Protein AF-A0A1Q6QWM8-F1 (afdb_monomer)

Secondary structure (DSSP, 8-state):
-HHHHHHHHHHHHHHHHT--S--TTSTTT-HHHHHHHHHHHHHHHHHHHHHHHTT---TT-EEES--TTT----TT-EEE-TTGGGGTS---EEEE-SS-EEEE-SS-EEE---SEEEEES-SSGGGTTTHHHHHHTSS-EEEEEEEEETT-TTHHHHHHHHHHHHTTS-S-EEEEEEEETTEEEEEEEE-----------

Sequence (201 aa):
MLEEYLKALFCQYCNAREIKNINFAEMKDNEDFINWIVQNRQTSKMYKDYLSYLNVSLYDGTEAGKGKYDSISSKDMKIVSSYGITLGVLPSKLIITDRNVLIATPRTISLVETNLFITHNPYSYQDVSAWHKIHNSGMYDISIGMYGNIYDRDKKSKIELLSKLADKMDTDTELTQDTLGDKYFCSLNSRRYIKRKILTR

Structure (mmCIF, N/CA/C/O backbone):
data_AF-A0A1Q6QWM8-F1
#
_entry.id   AF-A0A1Q6QWM8-F1
#
loop_
_atom_site.group_PDB
_atom_site.id
_atom_site.type_symbol
_atom_site.label_atom_id
_atom_site.label_alt_id
_atom_site.label_comp_id
_atom_site.label_asym_id
_atom_site.label_entity_id
_atom_site.label_seq_id
_atom_site.pdbx_PDB_ins_code
_atom_site.Cartn_x
_atom_site.Cartn_y
_atom_site.Cartn_z
_atom_site.occupancy
_atom_site.B_iso_or_equiv
_atom_site.auth_seq_id
_atom_site.auth_comp_id
_atom_site.auth_asym_id
_atom_site.auth_atom_id
_atom_site.pdbx_PDB_model_num
ATOM 1 N N . MET A 1 1 ? 8.527 13.697 9.022 1.00 76.06 1 MET A N 1
ATOM 2 C CA . MET A 1 1 ? 8.693 12.262 8.688 1.00 76.06 1 MET A CA 1
ATOM 3 C C . MET A 1 1 ? 7.948 11.309 9.621 1.00 76.06 1 MET A C 1
ATOM 5 O O . MET A 1 1 ? 7.010 10.698 9.135 1.00 76.06 1 MET A O 1
ATOM 9 N N . LEU A 1 2 ? 8.278 11.158 10.920 1.00 88.38 2 LEU A N 1
ATOM 10 C CA . LEU A 1 2 ? 7.481 10.268 11.799 1.00 88.38 2 LEU A CA 1
ATOM 11 C C . LEU A 1 2 ? 6.063 10.810 12.040 1.00 88.38 2 LEU A C 1
ATOM 13 O O . LEU A 1 2 ? 5.103 10.055 11.987 1.00 88.38 2 LEU A O 1
ATOM 17 N N . GLU A 1 3 ? 5.919 12.115 12.268 1.00 92.38 3 GLU A N 1
ATOM 18 C CA . GLU A 1 3 ? 4.596 12.722 12.446 1.00 92.38 3 GLU A CA 1
ATOM 19 C C . GLU A 1 3 ? 3.742 12.618 11.173 1.00 92.38 3 GLU A C 1
ATOM 21 O O . GLU A 1 3 ? 2.597 12.202 11.243 1.00 92.38 3 GLU A O 1
ATOM 26 N N . GLU A 1 4 ? 4.309 12.916 10.001 1.00 93.50 4 GLU A N 1
ATOM 27 C CA . GLU A 1 4 ? 3.626 12.756 8.705 1.00 93.50 4 GLU A CA 1
ATOM 28 C C . GLU A 1 4 ? 3.228 11.303 8.430 1.00 93.50 4 GLU A C 1
ATOM 30 O O . GLU A 1 4 ? 2.158 11.053 7.884 1.00 93.50 4 GLU A O 1
ATOM 35 N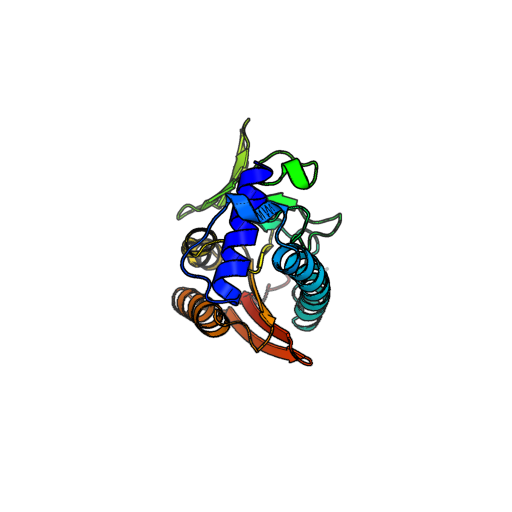 N . TYR A 1 5 ? 4.068 10.345 8.832 1.00 95.75 5 TYR A N 1
ATOM 36 C CA . TYR A 1 5 ? 3.748 8.922 8.762 1.00 95.75 5 TYR A CA 1
ATOM 37 C C . TYR A 1 5 ? 2.531 8.576 9.626 1.00 95.75 5 TYR A C 1
ATOM 39 O O . TYR A 1 5 ? 1.594 7.936 9.156 1.00 95.75 5 TYR A O 1
ATOM 47 N N . LEU A 1 6 ? 2.518 9.039 10.879 1.00 95.88 6 LEU A N 1
ATOM 48 C CA . LEU A 1 6 ? 1.383 8.832 11.775 1.00 95.88 6 LEU A CA 1
ATOM 49 C C . LEU A 1 6 ? 0.117 9.515 11.249 1.00 95.88 6 LEU A C 1
ATOM 51 O O . LEU A 1 6 ? -0.942 8.902 11.292 1.00 95.88 6 LEU A O 1
ATOM 55 N N . LYS A 1 7 ? 0.224 10.724 10.681 1.00 96.38 7 LYS A N 1
ATOM 56 C CA . LYS A 1 7 ? -0.904 11.412 10.033 1.00 96.38 7 LYS A CA 1
ATOM 57 C C . LYS A 1 7 ? -1.464 10.598 8.867 1.00 96.38 7 LYS A C 1
ATOM 59 O O . LYS A 1 7 ? -2.678 10.493 8.743 1.00 96.38 7 LYS A O 1
ATOM 64 N N . ALA A 1 8 ? -0.607 9.983 8.051 1.00 96.25 8 ALA A N 1
ATOM 65 C CA . ALA A 1 8 ? -1.039 9.123 6.949 1.00 96.25 8 ALA A CA 1
ATOM 66 C C . ALA A 1 8 ? -1.812 7.886 7.447 1.00 96.25 8 ALA A C 1
ATOM 68 O O . ALA A 1 8 ? -2.886 7.579 6.926 1.00 96.25 8 ALA A O 1
ATOM 69 N N . LEU A 1 9 ? -1.319 7.226 8.501 1.00 97.00 9 LEU A N 1
ATOM 70 C CA . LEU A 1 9 ? -2.033 6.126 9.161 1.00 97.00 9 LEU A CA 1
ATOM 71 C C . LEU A 1 9 ? -3.352 6.590 9.791 1.00 97.00 9 LEU A C 1
ATOM 73 O O . LEU A 1 9 ? -4.361 5.897 9.684 1.00 97.00 9 LEU A O 1
ATOM 77 N N . PHE A 1 10 ? -3.364 7.766 10.419 1.00 97.44 10 PHE A N 1
ATOM 78 C CA . PHE A 1 10 ? -4.558 8.325 11.046 1.00 97.44 10 PHE A CA 1
ATOM 79 C C . PHE A 1 10 ? -5.638 8.652 10.016 1.00 97.44 10 PHE A C 1
ATOM 81 O O . PHE A 1 10 ? -6.798 8.321 10.228 1.00 97.44 10 PHE A O 1
ATOM 88 N N . CYS A 1 11 ? -5.266 9.190 8.851 1.00 96.44 11 CYS A N 1
ATOM 89 C CA . CYS A 1 11 ? -6.200 9.374 7.742 1.00 96.44 11 CYS A CA 1
ATOM 90 C C . CYS A 1 11 ? -6.832 8.048 7.296 1.00 96.44 11 CYS A C 1
ATOM 92 O O . CYS A 1 11 ? -8.040 7.992 7.082 1.00 96.44 11 CYS A O 1
ATOM 94 N N . GLN A 1 12 ? -6.050 6.969 7.182 1.00 96.38 12 GLN A N 1
ATOM 95 C CA . GLN A 1 12 ? -6.603 5.651 6.846 1.00 96.38 12 GLN A CA 1
ATOM 96 C C . GLN A 1 12 ? -7.568 5.134 7.913 1.00 96.38 12 GLN A C 1
ATOM 98 O O . GLN A 1 12 ? -8.625 4.608 7.568 1.00 96.38 12 GLN A O 1
ATOM 103 N N . TYR A 1 13 ? -7.230 5.308 9.190 1.00 97.38 13 TYR A N 1
ATOM 104 C CA . TYR A 1 13 ? -8.121 4.984 10.300 1.00 97.38 13 TYR A CA 1
ATOM 105 C C . TYR A 1 13 ? -9.434 5.773 10.218 1.00 97.38 13 TYR A C 1
ATOM 107 O O . TYR A 1 13 ? -10.513 5.181 10.234 1.00 97.38 13 TYR A O 1
ATOM 115 N N . CYS A 1 14 ? -9.356 7.096 10.054 1.00 96.94 14 CYS A N 1
ATOM 116 C CA . CYS A 1 14 ? -10.527 7.953 9.913 1.00 96.94 14 CYS A CA 1
ATOM 117 C C . CYS A 1 14 ? -11.397 7.534 8.724 1.00 96.94 14 CYS A C 1
ATOM 119 O O . CYS A 1 14 ? -12.613 7.449 8.873 1.00 96.94 14 CYS A O 1
ATOM 121 N N . ASN A 1 15 ? -10.797 7.191 7.581 1.00 95.94 15 ASN A N 1
ATOM 122 C CA . ASN A 1 15 ? -11.528 6.698 6.411 1.00 95.94 15 ASN A CA 1
ATOM 123 C C . ASN A 1 15 ? -12.247 5.372 6.697 1.00 95.94 15 ASN A C 1
ATOM 125 O O . ASN A 1 15 ? -13.435 5.245 6.403 1.00 95.94 15 ASN A O 1
ATOM 129 N N . ALA A 1 16 ? -11.571 4.412 7.332 1.00 96.69 16 ALA A N 1
ATOM 130 C CA . ALA A 1 16 ? -12.165 3.129 7.712 1.00 96.69 16 ALA A CA 1
ATOM 131 C C . ALA A 1 16 ? -13.357 3.288 8.676 1.00 96.69 16 ALA A C 1
ATOM 133 O O . ALA A 1 16 ? -14.287 2.478 8.653 1.00 96.69 16 ALA A O 1
ATOM 134 N N . ARG A 1 17 ? -13.353 4.344 9.501 1.00 96.38 17 ARG A N 1
ATOM 135 C CA . ARG A 1 17 ? -14.410 4.673 10.473 1.00 96.38 17 ARG A CA 1
ATOM 136 C C . ARG A 1 17 ? -15.415 5.729 10.002 1.00 96.38 17 ARG A C 1
ATOM 138 O O . ARG A 1 17 ? -16.349 6.019 10.739 1.00 96.38 17 ARG A O 1
ATOM 145 N N . GLU A 1 18 ? -15.249 6.285 8.802 1.00 95.06 18 GLU A N 1
ATOM 146 C CA . GLU A 1 18 ? -16.045 7.409 8.277 1.00 95.06 18 GLU A CA 1
ATOM 147 C C . GLU A 1 18 ? -15.997 8.684 9.155 1.00 95.06 18 GLU A C 1
ATOM 149 O O . GLU A 1 18 ? -16.950 9.461 9.241 1.00 95.06 18 GLU A O 1
ATOM 154 N N . ILE A 1 19 ? -14.856 8.940 9.801 1.00 95.06 19 ILE A N 1
ATOM 155 C CA . ILE A 1 19 ? -14.604 10.169 10.565 1.00 95.06 19 ILE A CA 1
ATOM 156 C C . ILE A 1 19 ? -14.261 11.294 9.583 1.00 95.06 19 ILE A C 1
ATOM 158 O O . ILE A 1 19 ? -13.184 11.310 8.991 1.00 95.06 19 ILE A O 1
ATOM 162 N N . LYS A 1 20 ? -15.179 12.251 9.413 1.00 89.69 20 LYS A N 1
ATOM 163 C CA . LYS A 1 20 ? -15.040 13.347 8.433 1.00 89.69 20 LYS A CA 1
ATOM 164 C C . LYS A 1 20 ? -14.188 14.514 8.939 1.00 89.69 20 LYS A C 1
ATOM 166 O O . LYS A 1 20 ? -13.417 15.090 8.178 1.00 89.69 20 LYS A O 1
ATOM 171 N N . ASN A 1 21 ? -14.309 14.851 10.221 1.00 90.38 21 ASN A N 1
ATOM 172 C CA . ASN A 1 21 ? -13.603 15.977 10.832 1.00 90.38 21 ASN A CA 1
ATOM 173 C C . ASN A 1 21 ? -12.309 15.483 11.482 1.00 90.38 21 ASN A C 1
ATOM 175 O O . ASN A 1 21 ? -12.275 15.183 12.673 1.00 90.38 21 ASN A O 1
ATOM 179 N N . ILE A 1 22 ? -11.254 15.348 10.678 1.00 90.94 22 ILE A N 1
ATOM 180 C CA . ILE A 1 22 ? -9.965 14.831 11.146 1.00 90.94 22 ILE A CA 1
ATOM 181 C C . ILE A 1 22 ? -9.273 15.884 12.020 1.00 90.94 22 ILE A C 1
ATOM 183 O O . ILE A 1 22 ? -8.794 16.901 11.518 1.00 90.94 22 ILE A O 1
ATOM 187 N N . ASN A 1 23 ? -9.174 15.615 13.324 1.00 91.31 23 ASN A N 1
ATOM 188 C CA . ASN A 1 23 ? -8.374 16.406 14.253 1.00 91.31 23 ASN A CA 1
ATOM 189 C C . ASN A 1 23 ? -7.033 15.713 14.535 1.00 91.31 23 ASN A C 1
ATOM 191 O O . ASN A 1 23 ? -6.944 14.795 15.346 1.00 91.31 23 ASN A O 1
ATOM 195 N N . PHE A 1 24 ? -5.960 16.171 13.888 1.00 93.50 24 PHE A N 1
ATOM 196 C CA . PHE A 1 24 ? -4.628 15.593 14.095 1.00 93.50 24 PHE A CA 1
ATOM 197 C C . PHE A 1 24 ? -4.042 15.848 15.492 1.00 93.50 24 PHE A C 1
ATOM 199 O O . PHE A 1 24 ? -3.076 15.176 15.853 1.00 93.50 24 PHE A O 1
ATOM 206 N N . ALA A 1 25 ? -4.590 16.787 16.273 1.00 90.38 25 ALA A N 1
ATOM 207 C CA . ALA A 1 25 ? -4.125 17.036 17.637 1.00 90.38 25 ALA A CA 1
ATOM 208 C C . ALA A 1 25 ? -4.425 15.851 18.570 1.00 90.38 25 ALA A C 1
ATOM 210 O O . ALA A 1 25 ? -3.613 15.531 19.429 1.00 90.38 25 ALA A O 1
ATOM 211 N N . GLU A 1 26 ? -5.541 15.155 18.344 1.00 88.25 26 GLU A N 1
ATOM 212 C CA . GLU A 1 26 ? -5.986 14.015 19.160 1.00 88.25 26 GLU A CA 1
ATOM 213 C C . GLU A 1 26 ? -5.319 12.693 18.757 1.00 88.25 26 GLU A C 1
ATOM 215 O O . GLU A 1 26 ? -5.407 11.705 19.476 1.00 88.25 26 GLU A O 1
ATOM 220 N N . MET A 1 27 ? -4.620 12.657 17.618 1.00 92.62 27 MET A N 1
ATOM 221 C CA . MET A 1 27 ? -4.060 11.433 17.037 1.00 92.62 27 MET A CA 1
ATOM 222 C C . MET A 1 27 ? -3.175 10.642 18.011 1.00 92.62 27 MET A C 1
ATOM 224 O O . MET A 1 27 ? -3.184 9.415 17.979 1.00 92.62 27 MET A O 1
ATOM 228 N N . LYS A 1 28 ? -2.368 11.323 18.835 1.00 86.25 28 LYS A N 1
ATOM 229 C CA . LYS A 1 28 ? -1.392 10.657 19.714 1.00 86.25 28 LYS A CA 1
ATOM 230 C C . LYS A 1 28 ? -2.033 9.984 20.926 1.00 86.25 28 LYS A C 1
ATOM 232 O O . LYS A 1 28 ? -1.491 8.984 21.383 1.00 86.25 28 LYS A O 1
ATOM 237 N N . ASP A 1 29 ? -3.170 10.503 21.378 1.00 89.69 29 ASP A N 1
ATOM 238 C CA . ASP A 1 29 ? -3.864 10.052 22.588 1.00 89.69 29 ASP A CA 1
ATOM 239 C C . ASP A 1 29 ? -5.143 9.261 22.252 1.00 89.69 29 ASP A C 1
ATOM 241 O O . ASP A 1 29 ? -5.898 8.860 23.133 1.00 89.69 29 ASP A O 1
ATOM 245 N N . ASN A 1 30 ? -5.397 9.014 20.963 1.00 94.81 30 ASN A N 1
ATOM 246 C CA . ASN A 1 30 ? -6.544 8.249 20.495 1.00 94.81 30 ASN A CA 1
ATOM 247 C C . ASN A 1 30 ? -6.282 6.737 20.637 1.00 94.81 30 ASN A C 1
ATOM 249 O O . ASN A 1 30 ? -5.645 6.114 19.781 1.00 94.81 30 ASN A O 1
ATOM 253 N N . GLU A 1 31 ? -6.782 6.141 21.721 1.00 96.31 31 GLU A N 1
ATOM 254 C CA . GLU A 1 31 ? -6.617 4.710 22.014 1.00 96.31 31 GLU A CA 1
ATOM 255 C C . GLU A 1 31 ? -7.185 3.804 20.912 1.00 96.31 31 GLU A C 1
ATOM 257 O O . GLU A 1 31 ? -6.560 2.804 20.553 1.00 96.31 31 GLU A O 1
ATOM 262 N N . ASP A 1 32 ? -8.322 4.168 20.312 1.00 96.56 32 ASP A N 1
ATOM 263 C CA . ASP A 1 32 ? -8.936 3.396 19.227 1.00 96.56 32 ASP A CA 1
ATOM 264 C C . ASP A 1 32 ? -8.050 3.348 17.980 1.00 96.56 32 ASP A C 1
ATOM 266 O O . ASP A 1 32 ? -7.926 2.302 17.339 1.00 96.56 32 ASP A O 1
ATOM 270 N N . PHE A 1 33 ? -7.388 4.455 17.648 1.00 97.38 33 PHE A N 1
ATOM 271 C CA . PHE A 1 33 ? -6.421 4.515 16.558 1.00 97.38 33 PHE A CA 1
ATOM 272 C C . PHE A 1 33 ? -5.192 3.648 16.845 1.00 97.38 33 PHE A C 1
ATOM 274 O O . PHE A 1 33 ? -4.739 2.904 15.971 1.00 97.38 33 PHE A O 1
ATOM 281 N N . ILE A 1 34 ? -4.663 3.700 18.069 1.00 96.19 34 ILE A N 1
ATOM 282 C CA . ILE A 1 34 ? -3.526 2.865 18.479 1.00 96.19 34 ILE A CA 1
ATOM 283 C C . ILE A 1 34 ? -3.906 1.382 18.382 1.00 96.19 34 ILE A C 1
ATOM 285 O O . ILE A 1 34 ? -3.179 0.591 17.772 1.00 96.19 34 ILE A O 1
ATOM 289 N N . ASN A 1 35 ? -5.074 1.011 18.906 1.00 96.94 35 ASN A N 1
ATOM 290 C CA . ASN A 1 35 ? -5.614 -0.343 18.814 1.00 96.94 35 ASN A CA 1
ATOM 291 C C . ASN A 1 35 ? -5.834 -0.767 17.359 1.00 96.94 35 ASN A C 1
ATOM 293 O O . ASN A 1 35 ? -5.486 -1.889 16.9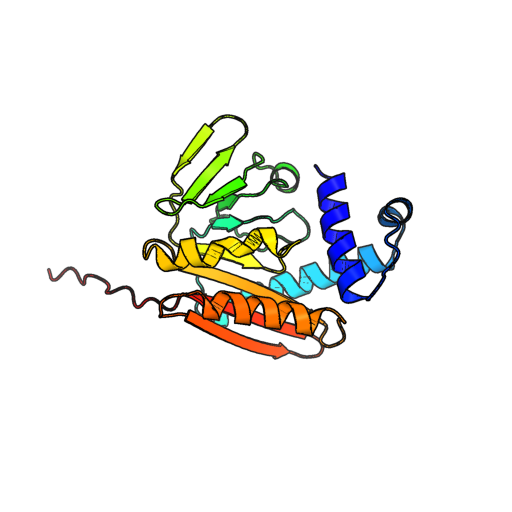81 1.00 96.94 35 ASN A O 1
ATOM 297 N N . TRP A 1 36 ? -6.336 0.136 16.514 1.00 97.12 36 TRP A N 1
ATOM 298 C CA . TRP A 1 36 ? -6.489 -0.109 15.085 1.00 97.12 36 TRP A CA 1
ATOM 299 C C . TRP A 1 36 ? -5.145 -0.389 14.411 1.00 97.12 36 TRP A C 1
ATOM 301 O O . TRP A 1 36 ? -5.060 -1.354 13.657 1.00 97.12 36 TRP A O 1
ATOM 311 N N . ILE A 1 37 ? -4.072 0.355 14.718 1.00 96.62 37 ILE A N 1
ATOM 312 C CA . ILE A 1 37 ? -2.721 0.063 14.199 1.00 96.62 37 ILE A CA 1
ATOM 313 C C . ILE A 1 37 ? -2.280 -1.352 14.598 1.00 96.62 37 ILE A C 1
ATOM 315 O O . ILE A 1 37 ? -1.788 -2.105 13.754 1.00 96.62 37 ILE A O 1
ATOM 319 N N . VAL A 1 38 ? -2.460 -1.735 15.867 1.00 96.50 38 VAL A N 1
ATOM 320 C CA . VAL A 1 38 ? -2.075 -3.066 16.372 1.00 96.50 38 VAL A CA 1
ATOM 321 C C . VAL A 1 38 ? -2.847 -4.173 15.649 1.00 96.50 38 VAL A C 1
ATOM 323 O O . VAL A 1 38 ? -2.248 -5.152 15.194 1.00 96.50 38 VAL A O 1
ATOM 326 N N . GLN A 1 39 ? -4.159 -4.010 15.485 1.00 95.88 39 GLN A N 1
ATOM 327 C CA . GLN A 1 39 ? -5.000 -4.954 14.746 1.00 95.88 39 GLN A CA 1
ATOM 328 C C . GLN A 1 39 ? -4.606 -5.021 13.268 1.00 95.88 39 GLN A C 1
ATOM 330 O O . GLN A 1 39 ? -4.463 -6.113 12.710 1.00 95.88 39 GLN A O 1
ATOM 335 N N . ASN A 1 40 ? -4.358 -3.873 12.634 1.00 95.69 40 ASN A N 1
ATOM 336 C CA . ASN A 1 40 ? -3.943 -3.834 11.238 1.00 95.69 40 ASN A CA 1
ATOM 337 C C . ASN A 1 40 ? -2.587 -4.497 11.036 1.00 95.69 40 ASN A C 1
ATOM 339 O O . ASN A 1 40 ? -2.427 -5.215 10.056 1.00 95.69 40 ASN A O 1
ATOM 343 N N . ARG A 1 41 ? -1.652 -4.366 11.985 1.00 95.50 41 ARG A N 1
ATOM 34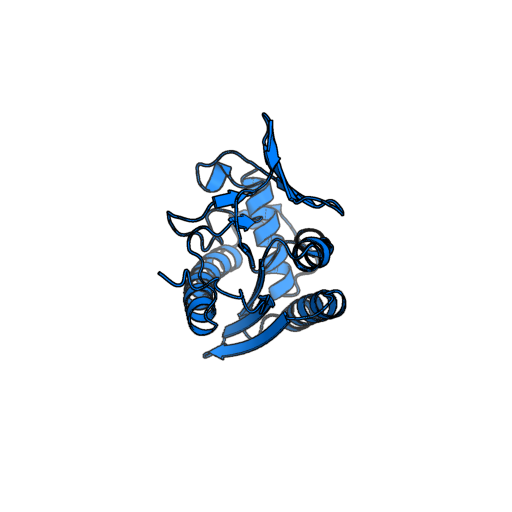4 C CA . ARG A 1 41 ? -0.369 -5.079 11.948 1.00 95.50 41 ARG A CA 1
ATOM 345 C C . ARG A 1 41 ? -0.551 -6.593 11.928 1.00 95.50 41 ARG A C 1
ATOM 347 O O . ARG A 1 41 ? 0.191 -7.293 11.240 1.00 95.50 41 ARG A O 1
ATOM 354 N N . GLN A 1 42 ? -1.511 -7.118 12.687 1.00 95.31 42 GLN A N 1
ATOM 355 C CA . GLN A 1 42 ? -1.837 -8.547 12.661 1.00 95.31 42 GLN A CA 1
ATOM 356 C C . GLN A 1 42 ? -2.457 -8.943 11.317 1.00 95.31 42 GLN A C 1
ATOM 358 O O . GLN A 1 42 ? -2.082 -9.962 10.742 1.00 95.31 42 GLN A O 1
ATOM 363 N N . THR A 1 43 ? -3.357 -8.120 10.779 1.00 96.62 43 THR A N 1
ATOM 364 C CA . THR A 1 43 ? -3.955 -8.347 9.456 1.00 96.62 43 THR A CA 1
ATOM 365 C C . THR A 1 43 ? -2.920 -8.269 8.330 1.00 96.62 43 THR A C 1
ATOM 367 O O . THR A 1 43 ? -2.983 -9.088 7.423 1.00 96.62 43 THR A O 1
ATOM 370 N N . SER A 1 44 ? -1.907 -7.401 8.417 1.00 95.81 44 SER A N 1
ATOM 371 C CA . SER A 1 44 ? -0.775 -7.354 7.477 1.00 95.81 44 SER A CA 1
ATOM 372 C C . SER A 1 44 ? -0.013 -8.678 7.409 1.00 95.81 44 SER A C 1
ATOM 374 O O . SER A 1 44 ? 0.415 -9.087 6.334 1.00 95.81 44 SER A O 1
ATOM 376 N N . LYS A 1 45 ? 0.153 -9.367 8.548 1.00 94.56 45 LYS A N 1
ATOM 377 C CA . LYS A 1 45 ? 0.789 -10.694 8.582 1.00 94.56 45 LYS A CA 1
ATOM 378 C C . LYS A 1 45 ? -0.073 -11.729 7.861 1.00 94.56 45 LYS A C 1
ATOM 380 O O . LYS A 1 45 ? 0.433 -12.427 6.999 1.00 94.56 45 LYS A O 1
ATOM 385 N N . MET A 1 46 ? -1.380 -11.739 8.126 1.00 96.44 46 MET A N 1
ATOM 386 C CA . MET A 1 46 ? -2.314 -12.621 7.413 1.00 96.44 46 MET A CA 1
ATOM 387 C C . MET A 1 46 ? -2.371 -12.309 5.913 1.00 96.44 46 MET A C 1
ATOM 389 O O . MET A 1 46 ? -2.463 -13.216 5.097 1.00 96.44 46 MET A O 1
ATOM 393 N N . TYR A 1 47 ? -2.270 -11.034 5.534 1.00 97.25 47 TYR A N 1
ATOM 394 C CA . TYR A 1 47 ? -2.197 -10.631 4.133 1.00 97.25 47 TYR A CA 1
ATOM 395 C C . TYR A 1 47 ? -0.915 -11.138 3.455 1.00 97.25 47 TYR A C 1
ATOM 397 O O . TYR A 1 47 ? -0.946 -11.539 2.296 1.00 97.25 47 TYR A O 1
ATOM 405 N N . LYS A 1 48 ? 0.211 -11.188 4.175 1.00 95.06 48 LYS A N 1
ATOM 406 C CA . LYS A 1 48 ? 1.447 -11.806 3.676 1.00 95.06 48 LYS A CA 1
ATOM 407 C C . LYS A 1 48 ? 1.268 -13.305 3.397 1.00 95.06 48 LYS A C 1
ATOM 409 O O . LYS A 1 48 ? 1.735 -13.795 2.367 1.00 95.06 48 LYS A O 1
ATOM 414 N N . ASP A 1 49 ? 0.561 -14.013 4.274 1.00 94.69 49 ASP A N 1
ATOM 415 C CA . ASP A 1 49 ? 0.227 -15.429 4.070 1.00 94.69 49 ASP A CA 1
ATOM 416 C C . ASP A 1 49 ? -0.735 -15.602 2.884 1.00 94.69 49 ASP A C 1
ATOM 418 O O . ASP A 1 49 ? -0.554 -16.486 2.049 1.00 94.69 49 ASP A O 1
ATOM 422 N N . TYR A 1 50 ? -1.704 -14.693 2.749 1.00 96.31 50 TYR A N 1
ATOM 423 C CA . TYR A 1 50 ? -2.630 -14.646 1.620 1.00 96.31 50 TYR A CA 1
ATOM 424 C C . TYR A 1 50 ? -1.911 -14.449 0.277 1.00 96.31 50 TYR A C 1
ATOM 426 O O . TYR A 1 50 ? -2.174 -15.175 -0.675 1.00 96.31 50 TYR A O 1
ATOM 434 N N . LEU A 1 51 ? -0.936 -13.541 0.198 1.00 94.88 51 LEU A N 1
ATOM 435 C CA . LEU A 1 51 ? -0.102 -13.385 -0.999 1.00 94.88 51 LEU A CA 1
ATOM 436 C C . LEU A 1 51 ? 0.665 -14.662 -1.352 1.00 94.88 51 LEU A C 1
ATOM 438 O O . LEU A 1 51 ? 0.766 -15.018 -2.525 1.00 94.88 51 LEU A O 1
ATOM 442 N N . SER A 1 52 ? 1.156 -15.378 -0.339 1.00 93.06 52 SER A N 1
ATOM 443 C CA . SER A 1 52 ? 1.831 -16.664 -0.539 1.00 93.06 52 SER A CA 1
ATOM 444 C C . SER A 1 52 ? 0.868 -17.715 -1.101 1.00 93.06 52 SER A C 1
ATOM 446 O O . SER A 1 52 ? 1.229 -18.436 -2.029 1.00 93.06 52 SER A O 1
ATOM 448 N N . TYR A 1 53 ? -0.377 -17.750 -0.613 1.00 93.94 53 TYR A N 1
ATOM 449 C CA . TYR A 1 53 ? -1.454 -18.581 -1.168 1.00 93.94 53 TYR A CA 1
ATOM 450 C C . TYR A 1 53 ? -1.758 -18.246 -2.640 1.00 93.94 53 TYR A C 1
ATOM 452 O O . TYR A 1 53 ? -1.960 -19.149 -3.450 1.00 93.94 53 TYR A O 1
ATOM 460 N N . LEU A 1 54 ? -1.692 -16.966 -3.021 1.00 94.00 54 LEU A N 1
ATOM 461 C CA . LEU A 1 54 ? -1.837 -16.518 -4.413 1.00 94.00 54 LEU A CA 1
AT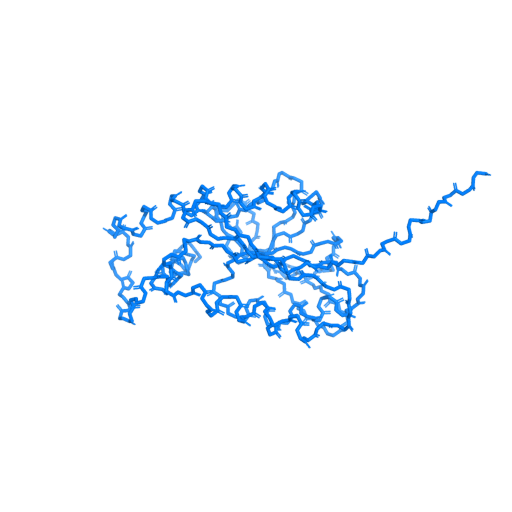OM 462 C C . LEU A 1 54 ? -0.589 -16.756 -5.285 1.00 94.00 54 LEU A C 1
ATOM 464 O O . LEU A 1 54 ? -0.595 -16.417 -6.468 1.00 94.00 54 LEU A O 1
ATOM 468 N N . ASN A 1 55 ? 0.463 -17.382 -4.747 1.00 92.00 55 ASN A N 1
ATOM 469 C CA . ASN A 1 55 ? 1.764 -17.593 -5.395 1.00 92.00 55 ASN A CA 1
ATOM 470 C C . ASN A 1 55 ? 2.527 -16.295 -5.723 1.00 92.00 55 ASN A C 1
ATOM 472 O O . ASN A 1 55 ? 3.357 -16.269 -6.634 1.00 92.00 55 ASN A O 1
ATOM 476 N N . VAL A 1 56 ? 2.293 -15.221 -4.964 1.00 90.56 56 VAL A N 1
ATOM 477 C CA . VAL A 1 56 ? 3.074 -13.982 -5.051 1.00 90.56 56 VAL A CA 1
ATOM 478 C C . VAL A 1 56 ? 4.304 -14.110 -4.152 1.00 90.56 56 VAL A C 1
ATOM 480 O O . VAL A 1 56 ? 4.234 -13.962 -2.931 1.00 90.56 56 VAL A O 1
ATOM 483 N N . SER A 1 57 ? 5.456 -14.398 -4.760 1.00 87.50 57 SER A N 1
ATOM 484 C CA . SER A 1 57 ? 6.731 -14.476 -4.041 1.00 87.50 57 SER A CA 1
ATOM 485 C C . SER A 1 57 ? 7.250 -13.083 -3.703 1.00 87.50 57 SER A C 1
ATOM 487 O O . SER A 1 57 ? 7.566 -12.296 -4.589 1.00 87.50 57 SER A O 1
ATOM 489 N N . LEU A 1 58 ? 7.410 -12.808 -2.410 1.00 86.00 58 LEU A N 1
ATOM 490 C CA . LEU A 1 58 ? 7.959 -11.542 -1.920 1.00 86.00 58 LEU A CA 1
ATOM 491 C C . LEU A 1 58 ? 9.493 -11.480 -1.935 1.00 86.00 58 LEU A C 1
ATOM 493 O O . LEU A 1 58 ? 10.062 -10.425 -1.673 1.00 86.00 58 LEU A O 1
ATOM 497 N N . TYR A 1 59 ? 10.169 -12.594 -2.215 1.00 84.31 59 TYR A N 1
ATOM 498 C CA . TYR A 1 59 ? 11.629 -12.652 -2.275 1.00 84.31 59 TYR A CA 1
ATOM 499 C C . TYR A 1 59 ? 12.182 -11.724 -3.374 1.00 84.31 59 TYR A C 1
ATOM 501 O O . TYR A 1 59 ? 11.643 -11.706 -4.479 1.00 84.31 59 TYR A O 1
ATOM 509 N N . ASP A 1 60 ? 13.219 -10.938 -3.059 1.00 83.81 60 ASP A N 1
ATOM 510 C CA . ASP A 1 60 ? 13.823 -9.903 -3.923 1.00 83.81 60 ASP A CA 1
ATOM 511 C C . ASP A 1 60 ? 12.849 -8.823 -4.462 1.00 83.81 60 ASP A C 1
ATOM 513 O O . ASP A 1 60 ? 13.166 -8.057 -5.385 1.00 83.81 60 ASP A O 1
ATOM 517 N N . GLY A 1 61 ? 11.651 -8.726 -3.877 1.00 92.25 61 GLY A N 1
ATOM 518 C CA . GLY A 1 61 ? 10.657 -7.711 -4.213 1.00 92.25 61 GLY A CA 1
ATOM 519 C C . GLY A 1 61 ? 10.987 -6.333 -3.636 1.00 92.25 61 GLY A C 1
ATOM 520 O O . GLY A 1 61 ? 11.764 -6.192 -2.688 1.00 92.25 61 GLY A O 1
ATOM 521 N N . THR A 1 62 ? 10.355 -5.300 -4.189 1.00 95.69 62 THR A N 1
ATOM 522 C CA . THR A 1 62 ? 10.436 -3.922 -3.688 1.00 95.69 62 THR A CA 1
ATOM 523 C C . THR A 1 62 ? 9.111 -3.489 -3.073 1.00 95.69 62 THR A C 1
ATOM 525 O O . THR A 1 62 ? 8.132 -3.272 -3.788 1.00 95.69 62 THR A O 1
ATOM 528 N N . GLU A 1 63 ? 9.077 -3.319 -1.751 1.00 96.88 63 GLU A N 1
ATOM 529 C CA . GLU A 1 63 ? 7.929 -2.754 -1.041 1.00 96.88 63 GLU A CA 1
ATOM 530 C C . GLU A 1 63 ? 7.947 -1.225 -1.099 1.00 96.88 63 GLU A C 1
ATOM 532 O O . GLU A 1 63 ? 8.928 -0.576 -0.727 1.00 96.88 63 GLU A O 1
ATOM 537 N N . ALA A 1 64 ? 6.838 -0.637 -1.539 1.00 96.81 64 ALA A N 1
ATOM 538 C CA . ALA A 1 64 ? 6.723 0.791 -1.777 1.00 96.81 64 ALA A CA 1
ATOM 539 C C . ALA A 1 64 ? 5.779 1.492 -0.790 1.00 96.81 64 ALA A C 1
ATOM 541 O O . ALA A 1 64 ? 4.637 1.075 -0.573 1.00 96.81 64 ALA A O 1
ATOM 542 N N . GLY A 1 65 ? 6.240 2.623 -0.251 1.00 96.00 65 GLY A N 1
ATOM 543 C CA . GLY A 1 65 ? 5.415 3.586 0.480 1.00 96.00 65 GLY A CA 1
ATOM 544 C C . GLY A 1 65 ? 5.011 3.159 1.890 1.00 96.00 65 GLY A C 1
ATOM 545 O O . GLY A 1 65 ? 4.002 3.640 2.390 1.00 96.00 65 GLY A O 1
ATOM 546 N N . LYS A 1 66 ? 5.757 2.259 2.542 1.00 96.25 66 LYS A N 1
ATOM 547 C CA . LYS A 1 66 ? 5.408 1.724 3.871 1.00 96.25 66 LYS A CA 1
ATOM 548 C C . LYS A 1 66 ? 6.308 2.217 4.991 1.00 96.25 66 LYS A C 1
ATOM 550 O O . LYS A 1 66 ? 7.425 2.673 4.745 1.00 96.25 66 LYS A O 1
ATOM 555 N N . GLY A 1 67 ? 5.799 2.183 6.218 1.00 96.19 67 GLY A N 1
ATOM 556 C CA . GLY A 1 67 ? 6.560 2.496 7.422 1.00 96.19 67 GLY A CA 1
ATOM 557 C C . GLY A 1 67 ? 6.554 1.333 8.411 1.00 96.19 67 GLY A C 1
ATOM 558 O O . GLY A 1 67 ? 6.024 0.253 8.150 1.00 96.19 67 GLY A O 1
ATOM 559 N N . LYS A 1 68 ? 7.169 1.544 9.574 1.00 95.38 68 LYS A N 1
ATOM 560 C CA . LYS A 1 68 ? 7.419 0.472 10.555 1.00 95.38 68 LYS A CA 1
ATOM 561 C C . LYS A 1 68 ? 6.183 -0.255 11.094 1.00 95.38 68 LYS A C 1
ATOM 563 O O . LYS A 1 68 ? 6.295 -1.410 11.494 1.00 95.38 68 LYS A O 1
ATOM 568 N N . TYR A 1 69 ? 5.026 0.399 11.142 1.00 95.56 69 TYR A N 1
ATOM 569 C CA . TYR A 1 69 ? 3.802 -0.176 11.702 1.00 95.56 69 TYR A CA 1
ATOM 570 C C . TYR A 1 69 ? 2.964 -0.943 10.675 1.00 95.56 69 TYR A C 1
ATOM 572 O O . TYR A 1 69 ? 2.132 -1.754 11.066 1.00 95.56 69 TYR A O 1
ATOM 580 N N . ASP A 1 70 ? 3.211 -0.771 9.378 1.00 96.25 70 ASP A N 1
ATOM 581 C CA . ASP A 1 70 ? 2.366 -1.337 8.322 1.00 96.25 70 ASP A CA 1
ATOM 582 C C . ASP A 1 70 ? 3.143 -2.065 7.210 1.00 96.25 70 ASP A C 1
ATOM 584 O O . ASP A 1 70 ? 2.526 -2.719 6.380 1.00 96.25 70 ASP A O 1
ATOM 588 N N . SER A 1 71 ? 4.479 -2.044 7.223 1.00 96.06 71 SER A N 1
ATOM 589 C CA . SER A 1 71 ? 5.330 -2.776 6.267 1.00 96.06 71 SER A CA 1
ATOM 590 C C . SER A 1 71 ? 5.271 -4.303 6.435 1.00 96.06 71 SER A C 1
ATOM 592 O O . SER A 1 71 ? 5.435 -4.822 7.543 1.00 96.06 71 SER A O 1
ATOM 594 N N . ILE A 1 72 ? 5.104 -5.047 5.344 1.00 94.50 72 ILE A N 1
ATOM 595 C CA . ILE A 1 72 ? 5.172 -6.523 5.316 1.00 94.50 72 ILE A CA 1
ATOM 596 C C . ILE A 1 72 ? 6.550 -7.057 4.897 1.00 94.50 72 ILE A C 1
ATOM 598 O O . ILE A 1 72 ? 6.722 -8.283 4.802 1.00 94.50 72 ILE A O 1
ATOM 602 N N . SER A 1 73 ? 7.519 -6.158 4.678 1.00 85.50 73 SER A N 1
ATOM 603 C CA . SER A 1 73 ? 8.881 -6.477 4.241 1.00 85.50 73 SER A CA 1
ATOM 604 C C . SER A 1 73 ? 9.492 -7.637 5.026 1.00 85.50 73 SER A C 1
ATOM 606 O O . SER A 1 73 ? 9.459 -7.674 6.258 1.00 85.50 73 SER A O 1
ATOM 608 N N . SER A 1 74 ? 10.091 -8.586 4.311 1.00 79.50 74 SER A N 1
ATOM 609 C CA . SER A 1 74 ? 11.096 -9.512 4.855 1.00 79.50 74 SER A CA 1
ATOM 610 C C . SER A 1 74 ? 12.508 -8.941 4.694 1.00 79.50 74 SER A C 1
ATOM 612 O O . SER A 1 74 ? 12.691 -7.895 4.075 1.00 79.50 74 SER A O 1
ATOM 614 N N . LYS A 1 75 ? 13.507 -9.630 5.264 1.00 79.75 75 LYS A N 1
ATOM 615 C CA . LYS A 1 75 ? 14.928 -9.250 5.203 1.00 79.75 75 LYS A CA 1
ATOM 616 C C . LYS A 1 75 ? 15.452 -9.089 3.767 1.00 79.75 75 LYS A C 1
ATOM 618 O O . LYS A 1 75 ? 16.292 -8.231 3.535 1.00 79.75 75 LYS A O 1
ATOM 623 N N . ASP A 1 76 ? 14.923 -9.876 2.834 1.00 84.06 76 ASP A N 1
ATOM 624 C CA . ASP A 1 76 ? 15.384 -9.929 1.439 1.00 84.06 76 ASP A CA 1
ATOM 625 C C . ASP A 1 76 ? 14.638 -8.952 0.513 1.00 84.06 76 ASP A C 1
ATOM 627 O O . ASP A 1 76 ? 14.853 -8.932 -0.694 1.00 84.06 76 ASP A O 1
ATOM 631 N N . MET A 1 77 ? 13.733 -8.137 1.060 1.00 91.19 77 MET A N 1
ATOM 632 C CA . MET A 1 77 ? 12.990 -7.145 0.287 1.00 91.19 77 MET A CA 1
ATOM 633 C C . MET A 1 77 ? 13.668 -5.780 0.341 1.00 91.19 77 MET A C 1
ATOM 635 O O . MET A 1 77 ? 14.144 -5.331 1.387 1.00 91.19 77 MET A O 1
ATOM 639 N N . LYS A 1 78 ? 13.648 -5.075 -0.790 1.00 94.12 78 LYS A N 1
ATOM 640 C CA . LYS A 1 78 ? 14.019 -3.660 -0.856 1.00 94.12 78 LYS A CA 1
ATOM 641 C C . LYS A 1 78 ? 12.831 -2.819 -0.397 1.00 94.12 78 LYS A C 1
ATOM 643 O O . LYS A 1 78 ? 11.688 -3.116 -0.731 1.00 94.12 78 LYS A O 1
ATOM 648 N N . ILE A 1 79 ? 13.095 -1.740 0.333 1.00 95.31 79 ILE A N 1
ATOM 649 C CA . ILE A 1 79 ? 12.058 -0.799 0.771 1.00 95.31 79 ILE A CA 1
ATOM 650 C C . ILE A 1 79 ? 12.289 0.541 0.085 1.00 95.31 79 ILE A C 1
ATOM 652 O O . ILE A 1 79 ? 13.353 1.146 0.230 1.00 95.31 79 ILE A O 1
ATOM 656 N N . VAL A 1 80 ? 11.271 1.027 -0.623 1.00 96.75 80 VAL A N 1
ATOM 657 C CA . VAL A 1 80 ? 11.252 2.363 -1.222 1.00 96.75 80 VAL A CA 1
ATOM 658 C C . VAL A 1 80 ? 10.147 3.178 -0.576 1.00 96.75 80 VAL A C 1
ATOM 660 O O . VAL A 1 80 ? 8.969 3.013 -0.882 1.00 96.75 80 VAL A O 1
ATOM 663 N N . SER A 1 81 ? 10.499 4.055 0.358 1.00 96.56 81 SER A N 1
ATOM 664 C CA . SER A 1 81 ? 9.496 4.765 1.148 1.00 96.56 81 SER A CA 1
ATOM 665 C C . SER A 1 81 ? 9.985 6.107 1.658 1.00 96.56 81 SER A C 1
ATOM 667 O O . SER A 1 81 ? 11.087 6.231 2.196 1.00 96.56 81 SER A O 1
ATOM 669 N N . SER A 1 82 ? 9.108 7.110 1.594 1.00 95.81 82 SER A N 1
ATOM 670 C CA . SER A 1 82 ? 9.348 8.410 2.236 1.00 95.81 82 SER A CA 1
ATOM 671 C C . SER A 1 82 ? 9.439 8.286 3.758 1.00 95.81 82 SER A C 1
ATOM 673 O O . SER A 1 82 ? 10.014 9.144 4.422 1.00 95.81 82 SER A O 1
ATOM 675 N N . TYR A 1 83 ? 8.923 7.184 4.304 1.00 96.00 83 TYR A N 1
ATOM 676 C CA . TYR A 1 83 ? 8.952 6.842 5.721 1.00 96.00 83 TYR A CA 1
ATOM 677 C C . TYR A 1 83 ? 10.081 5.862 6.066 1.00 96.00 83 TYR A C 1
ATOM 679 O O . TYR A 1 83 ? 10.082 5.302 7.164 1.00 96.00 83 TYR A O 1
ATOM 687 N N . GLY A 1 84 ? 11.055 5.670 5.166 1.00 94.44 84 GLY A N 1
ATOM 688 C CA . GLY A 1 84 ? 12.163 4.721 5.319 1.00 94.44 84 GLY A CA 1
ATOM 689 C C . GLY A 1 84 ? 12.926 4.850 6.641 1.00 94.44 84 GLY A C 1
ATOM 690 O O . GLY A 1 84 ? 13.281 3.842 7.244 1.00 94.44 84 GLY A O 1
ATOM 691 N N . ILE A 1 85 ? 13.069 6.067 7.178 1.00 94.25 85 ILE A N 1
ATOM 692 C CA . ILE A 1 85 ? 13.737 6.291 8.475 1.00 94.25 85 ILE A CA 1
ATOM 693 C C . ILE A 1 85 ? 13.050 5.550 9.622 1.00 94.25 85 ILE A C 1
ATOM 695 O O . ILE A 1 85 ? 13.721 5.102 10.546 1.00 94.25 85 ILE A O 1
ATOM 699 N N . THR A 1 86 ? 11.729 5.363 9.560 1.00 95.06 86 THR A N 1
ATOM 700 C CA . THR A 1 86 ? 11.007 4.592 10.585 1.00 95.06 86 THR A CA 1
ATOM 701 C C . THR A 1 86 ? 11.433 3.122 10.615 1.00 95.06 86 THR A C 1
ATOM 703 O O . THR A 1 86 ? 11.307 2.478 11.651 1.00 95.06 86 THR A O 1
ATOM 706 N N . LEU A 1 87 ? 11.968 2.622 9.499 1.00 93.50 87 LEU A N 1
ATOM 707 C CA . LEU A 1 87 ? 12.457 1.263 9.276 1.00 93.50 87 LEU A CA 1
ATOM 708 C C . LEU A 1 87 ? 13.995 1.178 9.320 1.00 93.50 87 LEU A C 1
ATOM 710 O O . LEU A 1 87 ? 14.554 0.125 9.034 1.00 93.50 87 LEU A O 1
ATOM 714 N N . GLY A 1 88 ? 14.692 2.273 9.649 1.00 92.69 88 GLY A N 1
ATOM 715 C CA . GLY A 1 88 ? 16.157 2.316 9.664 1.00 92.69 88 GLY A CA 1
ATOM 716 C C . GLY A 1 88 ? 16.813 2.362 8.278 1.00 92.69 88 GLY A C 1
ATOM 717 O O . GLY A 1 88 ? 18.007 2.098 8.170 1.00 92.69 88 GLY A O 1
ATOM 718 N N . VAL A 1 89 ? 16.066 2.708 7.222 1.00 92.44 89 VAL A N 1
ATOM 719 C CA . VAL A 1 89 ? 16.588 2.854 5.850 1.00 92.44 89 VAL A CA 1
ATOM 720 C C . VAL A 1 89 ? 16.515 4.306 5.370 1.00 92.44 89 VAL A C 1
ATOM 722 O O . VAL A 1 89 ? 15.765 5.123 5.909 1.00 92.44 89 VAL A O 1
ATOM 725 N N . LEU A 1 90 ? 17.300 4.659 4.348 1.00 94.06 90 LEU A N 1
ATOM 726 C CA . LEU A 1 90 ? 17.249 6.003 3.766 1.00 94.06 90 LEU A CA 1
ATOM 727 C C . LEU A 1 90 ? 15.860 6.276 3.158 1.00 94.06 90 LEU A C 1
ATOM 729 O O . LEU A 1 90 ? 15.330 5.409 2.457 1.00 94.06 90 LEU A O 1
ATOM 733 N N . PRO A 1 91 ? 15.271 7.470 3.373 1.00 96.06 91 PRO A N 1
ATOM 734 C CA . PRO A 1 91 ? 14.036 7.846 2.704 1.00 96.06 91 PRO A CA 1
ATOM 735 C C . PRO A 1 91 ? 14.214 7.801 1.194 1.00 96.06 91 PRO A C 1
ATOM 737 O O . PRO A 1 91 ? 15.253 8.200 0.667 1.00 96.06 91 PRO A O 1
ATOM 740 N N . SER A 1 92 ? 13.194 7.334 0.495 1.00 96.50 92 SER A N 1
ATOM 741 C CA . SER A 1 92 ? 13.237 7.194 -0.953 1.00 96.50 92 SER A CA 1
ATOM 742 C C . SER A 1 92 ? 11.841 7.230 -1.566 1.00 96.50 92 SER A C 1
ATOM 744 O O . SER A 1 92 ? 10.831 7.063 -0.880 1.00 96.50 92 SER A O 1
ATOM 746 N N . LYS A 1 93 ? 11.758 7.513 -2.863 1.00 95.50 93 LYS A N 1
ATOM 747 C CA . LYS A 1 93 ? 10.496 7.590 -3.609 1.00 95.50 93 LYS A CA 1
ATOM 748 C C . LYS A 1 93 ? 10.638 6.905 -4.957 1.00 95.50 93 LYS A C 1
ATOM 750 O O . LYS A 1 93 ? 11.690 7.005 -5.586 1.00 95.50 93 LYS A O 1
ATOM 755 N N . LEU A 1 94 ? 9.563 6.262 -5.402 1.00 95.56 94 LEU A N 1
ATOM 756 C CA . LEU A 1 94 ? 9.451 5.806 -6.781 1.00 95.56 94 LEU A CA 1
ATOM 757 C C . LEU A 1 94 ? 9.131 6.995 -7.687 1.00 95.56 94 LEU A C 1
ATOM 759 O O . LEU A 1 94 ? 8.2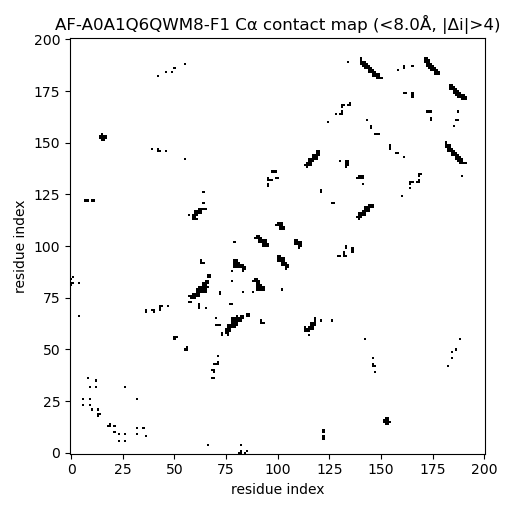52 7.801 -7.382 1.00 95.56 94 LEU A O 1
ATOM 763 N N . ILE A 1 95 ? 9.832 7.077 -8.812 1.00 94.94 95 ILE A N 1
ATOM 764 C CA . ILE A 1 95 ? 9.504 7.952 -9.934 1.00 94.94 95 ILE A CA 1
ATOM 765 C C . ILE A 1 95 ? 9.152 7.037 -11.100 1.00 94.94 95 ILE A C 1
ATOM 767 O O . ILE A 1 95 ? 9.997 6.291 -11.595 1.00 94.94 95 ILE A O 1
ATOM 771 N N . ILE A 1 96 ? 7.890 7.085 -11.517 1.00 94.69 96 ILE A N 1
ATOM 772 C CA . ILE A 1 96 ? 7.370 6.276 -12.617 1.00 94.69 96 ILE A CA 1
ATOM 773 C C . ILE A 1 96 ? 7.306 7.171 -13.848 1.00 94.69 96 ILE A C 1
ATOM 775 O O . ILE A 1 96 ? 6.594 8.176 -13.863 1.00 94.69 96 ILE A O 1
ATOM 779 N N . THR A 1 97 ? 8.063 6.804 -14.871 1.00 88.81 97 THR A N 1
ATOM 780 C CA . THR A 1 97 ? 8.035 7.44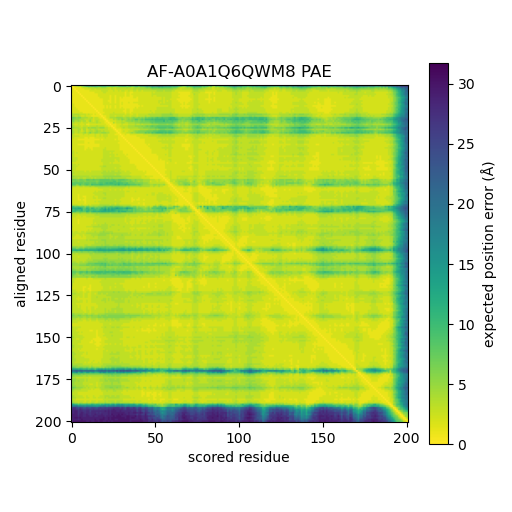4 -16.190 1.00 88.81 97 THR A CA 1
ATOM 781 C C . THR A 1 97 ? 7.431 6.475 -17.203 1.00 88.81 97 THR A C 1
ATOM 783 O O . THR A 1 97 ? 7.226 5.305 -16.891 1.00 88.81 97 THR A O 1
ATOM 786 N N . ASP A 1 98 ? 7.187 6.924 -18.432 1.00 81.25 98 ASP A N 1
ATOM 787 C CA . ASP A 1 98 ? 6.663 6.035 -19.481 1.00 81.25 98 ASP A CA 1
ATOM 788 C C . ASP A 1 98 ? 7.675 4.963 -19.926 1.00 81.25 98 ASP A C 1
ATOM 790 O O . ASP A 1 98 ? 7.304 4.018 -20.612 1.00 81.25 98 ASP A O 1
ATOM 794 N N . ARG A 1 99 ? 8.960 5.103 -19.559 1.00 77.19 99 ARG A N 1
ATOM 795 C CA . ARG A 1 99 ? 10.038 4.196 -19.996 1.00 77.19 99 ARG A CA 1
ATOM 796 C C . ARG A 1 99 ? 10.710 3.427 -18.868 1.00 77.19 99 ARG A C 1
ATOM 798 O O . ARG A 1 99 ? 11.221 2.345 -19.106 1.00 77.19 99 ARG A O 1
ATOM 805 N N . ASN A 1 100 ? 10.771 4.008 -17.674 1.00 87.25 100 ASN A N 1
ATOM 806 C CA . ASN A 1 100 ? 11.557 3.487 -16.560 1.00 87.25 100 ASN A CA 1
ATOM 807 C C . ASN A 1 100 ? 10.858 3.716 -15.223 1.00 87.25 100 ASN A C 1
ATOM 809 O O . ASN A 1 100 ? 10.159 4.721 -15.034 1.00 87.25 100 ASN A O 1
ATOM 813 N N . VAL A 1 101 ? 11.171 2.842 -14.268 1.00 93.94 101 VAL A N 1
ATOM 814 C CA . VAL A 1 101 ? 10.933 3.072 -12.844 1.00 93.94 101 VAL A CA 1
ATOM 815 C C . VAL A 1 101 ? 12.267 3.418 -12.193 1.00 93.94 101 VAL A C 1
ATOM 817 O O . VAL A 1 101 ? 13.250 2.691 -12.338 1.00 93.94 101 VAL A O 1
ATOM 820 N N . LEU A 1 102 ? 12.308 4.552 -11.498 1.00 95.06 102 LEU A N 1
ATOM 821 C CA . LEU A 1 102 ? 13.500 5.055 -10.820 1.00 95.06 102 LEU A CA 1
ATOM 822 C C . LEU A 1 102 ? 13.251 5.145 -9.314 1.00 95.06 102 LEU A C 1
ATOM 824 O O . LEU A 1 102 ? 12.129 5.405 -8.875 1.00 95.06 102 LEU A O 1
ATOM 828 N N . ILE A 1 103 ? 14.310 4.997 -8.524 1.00 96.00 103 ILE A N 1
ATOM 829 C CA . ILE A 1 103 ? 14.321 5.328 -7.098 1.00 96.00 103 ILE A CA 1
ATOM 830 C C . ILE A 1 103 ? 15.080 6.632 -6.917 1.00 96.00 103 ILE A C 1
ATOM 832 O O . ILE A 1 103 ? 16.259 6.725 -7.253 1.00 96.00 103 ILE A O 1
ATOM 836 N N . ALA A 1 104 ? 14.408 7.624 -6.342 1.00 96.44 104 ALA A N 1
ATOM 837 C CA . ALA A 1 104 ? 15.038 8.841 -5.860 1.00 96.44 104 ALA A CA 1
ATOM 838 C C . ALA A 1 104 ? 15.301 8.727 -4.358 1.00 96.44 104 ALA A C 1
ATOM 840 O O . ALA A 1 104 ? 14.379 8.509 -3.571 1.00 96.44 104 ALA A O 1
ATOM 841 N N . THR A 1 105 ? 16.555 8.908 -3.965 1.00 95.25 105 THR A N 1
ATOM 842 C CA . THR A 1 105 ? 16.984 9.128 -2.579 1.00 95.25 105 THR A CA 1
ATOM 843 C C . THR A 1 105 ? 17.394 10.598 -2.412 1.00 95.25 105 THR A C 1
ATOM 845 O O . THR A 1 105 ? 17.525 11.309 -3.408 1.00 95.25 105 THR A O 1
ATOM 848 N N . PRO A 1 106 ? 17.681 11.083 -1.190 1.00 93.06 106 PRO A N 1
ATOM 849 C CA . PRO A 1 106 ? 18.268 12.410 -1.001 1.00 93.06 106 PRO A CA 1
ATOM 850 C C . PRO A 1 106 ? 19.605 12.633 -1.723 1.00 93.06 106 PRO A C 1
ATOM 852 O O . PRO A 1 106 ? 20.060 13.769 -1.796 1.00 93.06 106 PRO A O 1
ATOM 855 N N . ARG A 1 107 ? 20.271 11.569 -2.194 1.00 93.12 107 ARG A N 1
ATOM 856 C CA . ARG A 1 107 ? 21.630 11.634 -2.751 1.00 93.12 107 ARG A CA 1
ATOM 857 C C . ARG A 1 107 ? 21.702 11.289 -4.233 1.00 93.12 107 ARG A C 1
ATOM 859 O O . ARG A 1 107 ? 22.604 11.761 -4.913 1.00 93.12 107 ARG A O 1
ATOM 866 N N . THR A 1 108 ? 20.810 10.434 -4.721 1.00 95.25 108 THR A N 1
ATOM 867 C CA . THR A 1 108 ? 20.920 9.829 -6.053 1.00 95.25 108 THR A CA 1
ATOM 868 C C . THR A 1 108 ? 19.556 9.526 -6.652 1.00 95.25 108 THR A C 1
ATOM 870 O O . THR A 1 108 ? 18.564 9.363 -5.939 1.00 95.25 108 THR A O 1
ATOM 873 N N . ILE A 1 109 ? 19.539 9.392 -7.976 1.00 95.94 109 ILE A N 1
ATOM 874 C CA . ILE A 1 109 ? 18.452 8.775 -8.730 1.00 95.94 109 ILE A CA 1
ATOM 875 C C . ILE A 1 109 ? 19.049 7.572 -9.458 1.00 95.94 109 ILE A C 1
ATOM 877 O O . ILE A 1 109 ? 20.058 7.717 -10.146 1.00 95.94 109 ILE A O 1
ATOM 881 N N . SER A 1 110 ? 18.456 6.393 -9.294 1.00 94.69 110 SER A N 1
ATOM 882 C CA . SER A 1 110 ? 18.936 5.157 -9.921 1.00 94.69 110 SER A CA 1
ATOM 883 C C . SER A 1 110 ? 17.791 4.331 -10.496 1.00 94.69 110 SER A C 1
ATOM 885 O O . SER A 1 110 ? 16.644 4.458 -10.064 1.00 94.69 110 SER A O 1
ATOM 887 N N . LEU A 1 111 ? 18.107 3.460 -11.456 1.00 90.81 111 LEU A N 1
ATOM 888 C CA . LEU A 1 111 ? 17.180 2.426 -11.916 1.00 90.81 111 LEU A CA 1
ATOM 889 C C . LEU A 1 111 ? 16.868 1.447 -10.783 1.00 90.81 111 LEU A C 1
ATOM 891 O O . LEU A 1 111 ? 17.689 1.231 -9.886 1.00 90.81 111 LEU A O 1
ATOM 895 N N . VAL A 1 112 ? 15.670 0.866 -10.825 1.00 88.00 112 VAL A N 1
ATOM 896 C CA . VAL A 1 112 ? 15.293 -0.189 -9.883 1.00 88.00 112 VAL A CA 1
ATOM 897 C C . VAL A 1 112 ? 15.705 -1.547 -10.422 1.00 88.00 112 VAL A C 1
ATOM 899 O O . VAL A 1 112 ? 15.292 -1.955 -11.504 1.00 88.00 112 VAL A O 1
ATOM 902 N N . GLU A 1 113 ? 16.464 -2.271 -9.609 1.00 88.88 113 GLU A N 1
ATOM 903 C CA . GLU A 1 113 ? 16.791 -3.678 -9.818 1.00 88.88 113 GLU A CA 1
ATOM 904 C C . GLU A 1 113 ? 15.839 -4.543 -8.985 1.00 88.88 113 GLU A C 1
ATOM 906 O O . GLU A 1 113 ? 16.123 -4.876 -7.830 1.00 88.88 113 GLU A O 1
ATOM 911 N N . THR A 1 114 ? 14.668 -4.837 -9.537 1.00 90.75 114 THR A N 1
ATOM 912 C CA . THR A 1 114 ? 13.667 -5.734 -8.949 1.00 90.75 114 THR A CA 1
ATOM 913 C C . THR A 1 114 ? 12.809 -6.306 -10.066 1.00 90.75 114 THR A C 1
ATOM 915 O O . THR A 1 114 ? 12.713 -5.697 -11.128 1.00 90.75 114 THR A O 1
ATOM 918 N N . ASN A 1 115 ? 12.157 -7.436 -9.812 1.00 89.94 115 ASN A N 1
ATOM 919 C CA . ASN A 1 115 ? 11.165 -7.994 -10.730 1.00 89.94 115 ASN A CA 1
ATOM 920 C C . ASN A 1 115 ? 9.729 -7.732 -10.260 1.00 89.94 115 ASN A C 1
ATOM 922 O O . ASN A 1 115 ? 8.806 -7.895 -11.048 1.00 89.94 115 ASN A O 1
ATOM 926 N N . LEU A 1 116 ? 9.535 -7.323 -9.000 1.00 93.25 116 LEU A N 1
ATOM 927 C CA . LEU A 1 116 ? 8.221 -7.156 -8.385 1.00 93.25 116 LEU A CA 1
ATOM 928 C C . LEU A 1 116 ? 8.172 -5.871 -7.559 1.00 93.25 116 LEU A C 1
ATOM 930 O O . LEU A 1 116 ? 8.949 -5.699 -6.618 1.00 93.25 116 LEU A O 1
ATOM 934 N N . PHE A 1 117 ? 7.196 -5.016 -7.846 1.00 96.06 117 PHE A N 1
ATOM 935 C CA . PHE A 1 117 ? 6.790 -3.942 -6.944 1.00 96.06 117 PHE A CA 1
ATOM 936 C C . PHE A 1 117 ? 5.568 -4.356 -6.142 1.00 96.06 117 PHE A C 1
ATOM 938 O O . PHE A 1 117 ? 4.583 -4.847 -6.689 1.00 96.06 117 PHE A O 1
ATOM 945 N N . ILE A 1 118 ? 5.601 -4.104 -4.841 1.00 96.56 118 ILE A N 1
ATOM 946 C CA . ILE A 1 118 ? 4.482 -4.405 -3.963 1.00 96.56 118 ILE A CA 1
ATOM 947 C C . ILE A 1 118 ? 4.116 -3.223 -3.083 1.00 96.56 118 ILE A C 1
ATOM 949 O O . ILE A 1 118 ? 4.964 -2.513 -2.546 1.00 96.56 118 ILE A O 1
ATOM 953 N N . THR A 1 119 ? 2.819 -3.012 -2.922 1.00 97.44 119 THR A N 1
ATOM 954 C CA . THR A 1 119 ? 2.270 -2.178 -1.858 1.00 97.44 119 THR A CA 1
ATOM 955 C C . THR A 1 119 ? 0.913 -2.727 -1.445 1.00 97.44 119 THR A C 1
ATOM 957 O O . THR A 1 119 ? 0.326 -3.574 -2.117 1.00 97.44 119 THR A O 1
ATOM 960 N N . HIS A 1 120 ? 0.394 -2.248 -0.329 1.00 97.19 120 HIS A N 1
ATOM 961 C CA . HIS A 1 120 ? -0.900 -2.656 0.203 1.00 97.19 120 HIS A CA 1
ATOM 962 C C . HIS A 1 120 ? -1.476 -1.545 1.056 1.00 97.19 120 HIS A C 1
ATOM 964 O O . HIS A 1 120 ? -0.713 -0.881 1.745 1.00 97.19 120 HIS A O 1
ATOM 970 N N . ASN A 1 121 ? -2.789 -1.320 1.036 1.00 97.38 121 ASN A N 1
ATOM 971 C CA . ASN A 1 121 ? -3.415 -0.178 1.708 1.00 97.38 121 ASN A CA 1
ATOM 972 C C . ASN A 1 121 ? -2.595 1.114 1.478 1.00 97.38 121 ASN A C 1
ATOM 974 O O . ASN A 1 121 ? -1.987 1.625 2.424 1.00 97.38 121 ASN A O 1
ATOM 978 N N . PRO A 1 122 ? -2.441 1.601 0.231 1.00 96.50 122 PRO A N 1
ATOM 979 C CA . PRO A 1 122 ? -1.782 2.883 -0.027 1.00 96.50 122 PRO A CA 1
ATOM 980 C C . PRO A 1 122 ? -2.457 4.007 0.777 1.00 96.50 122 PRO A C 1
ATOM 982 O O . PRO A 1 122 ? -3.663 3.952 1.036 1.00 96.50 122 PRO A O 1
ATOM 985 N N . TYR A 1 123 ? -1.692 5.011 1.212 1.00 95.19 123 TYR A N 1
ATOM 986 C CA . TYR A 1 123 ? -2.245 6.108 2.021 1.00 95.19 123 TYR A CA 1
ATOM 987 C C . TYR A 1 123 ? -3.137 7.017 1.196 1.00 95.19 123 TYR A C 1
ATOM 989 O O . TYR A 1 123 ? -4.080 7.601 1.728 1.00 95.19 123 TYR A O 1
ATOM 997 N N . SER A 1 124 ? -2.856 7.101 -0.103 1.00 91.19 124 SER A N 1
ATOM 998 C CA . SER A 1 124 ? -3.688 7.804 -1.057 1.00 91.19 124 SER A CA 1
ATOM 999 C C . SER A 1 124 ? -3.731 7.113 -2.417 1.00 91.19 124 SER A C 1
ATOM 1001 O O . SER A 1 124 ? -2.830 6.369 -2.798 1.00 91.19 124 SER A O 1
ATOM 1003 N N . TYR A 1 125 ? -4.759 7.422 -3.209 1.00 88.88 125 TYR A N 1
ATOM 1004 C CA . TYR A 1 125 ? -4.866 6.952 -4.593 1.00 88.88 125 TYR A CA 1
ATOM 1005 C C . TYR A 1 125 ? -3.658 7.368 -5.444 1.00 88.88 125 TYR A C 1
ATOM 1007 O O . TYR A 1 125 ? -3.205 6.598 -6.292 1.00 88.88 125 TYR A O 1
ATOM 1015 N N . GLN A 1 126 ? -3.109 8.566 -5.218 1.00 91.62 126 GLN A N 1
ATOM 1016 C CA . GLN A 1 126 ? -1.971 9.066 -5.991 1.00 91.62 126 GLN A CA 1
ATOM 1017 C C . GLN A 1 126 ? -0.743 8.155 -5.872 1.00 91.62 126 GLN A C 1
ATOM 1019 O O . GLN A 1 126 ? -0.028 8.021 -6.863 1.00 91.62 126 GLN A O 1
ATOM 1024 N N . ASP A 1 127 ? -0.564 7.463 -4.739 1.00 92.25 127 ASP A N 1
ATOM 1025 C CA . ASP A 1 127 ? 0.568 6.559 -4.487 1.00 92.25 127 ASP A CA 1
ATOM 1026 C C . ASP A 1 127 ? 0.638 5.405 -5.498 1.00 92.25 127 ASP A C 1
ATOM 1028 O O . ASP A 1 127 ? 1.723 4.911 -5.810 1.00 92.25 127 ASP A O 1
ATOM 1032 N N . VAL A 1 128 ? -0.521 4.985 -6.020 1.00 95.31 128 VAL A N 1
ATOM 1033 C CA . VAL A 1 128 ? -0.661 3.826 -6.918 1.00 95.31 128 VAL A CA 1
ATOM 1034 C C . VAL A 1 128 ? -1.266 4.159 -8.279 1.00 95.31 128 VAL A C 1
ATOM 1036 O O . VAL A 1 128 ? -1.257 3.328 -9.183 1.00 95.31 128 VAL A O 1
ATOM 1039 N N . SER A 1 129 ? -1.748 5.388 -8.473 1.00 93.75 129 SER A N 1
ATOM 1040 C CA . SER A 1 129 ? -2.440 5.824 -9.694 1.00 93.75 129 SER A CA 1
ATOM 1041 C C . SER A 1 129 ? -1.665 5.560 -10.993 1.00 93.75 129 SER A C 1
ATOM 1043 O O . SER A 1 129 ? -2.279 5.272 -12.020 1.00 93.75 129 SER A O 1
ATOM 1045 N N . ALA A 1 130 ? -0.329 5.609 -10.947 1.00 95.00 130 ALA A N 1
ATOM 1046 C CA . ALA A 1 130 ? 0.564 5.380 -12.083 1.00 95.00 130 ALA A CA 1
ATOM 1047 C C . ALA A 1 130 ? 1.128 3.947 -12.174 1.00 95.00 130 ALA A C 1
ATOM 1049 O O . ALA A 1 130 ? 1.908 3.663 -13.078 1.00 95.00 130 ALA A O 1
ATOM 1050 N N . TRP A 1 131 ? 0.747 3.024 -11.284 1.00 95.25 131 TRP A N 1
ATOM 1051 C CA . TRP A 1 131 ? 1.310 1.664 -11.268 1.00 95.25 131 TRP A CA 1
ATOM 1052 C C . TRP A 1 131 ? 0.885 0.809 -12.464 1.00 95.25 131 TRP A C 1
ATOM 1054 O O . TRP A 1 131 ? 1.613 -0.104 -12.839 1.00 95.25 131 TRP A O 1
ATOM 1064 N N . HIS A 1 132 ? -0.219 1.153 -13.131 1.00 94.00 132 HIS A N 1
ATOM 1065 C CA . HIS A 1 132 ? -0.557 0.574 -14.433 1.00 94.00 132 HIS A CA 1
ATOM 1066 C C . HIS A 1 132 ? 0.577 0.766 -15.455 1.00 94.00 132 HIS A C 1
ATOM 1068 O O . HIS A 1 132 ? 0.828 -0.129 -16.244 1.00 94.00 132 HIS A O 1
ATOM 1074 N N . LYS A 1 133 ? 1.352 1.860 -15.389 1.00 94.06 133 LYS A N 1
ATOM 1075 C CA . LYS A 1 133 ? 2.527 2.060 -16.255 1.00 94.06 133 LYS A CA 1
ATOM 1076 C C . LYS A 1 133 ? 3.688 1.131 -15.904 1.00 94.06 133 LYS A C 1
ATOM 1078 O O . LYS A 1 133 ? 4.392 0.673 -16.798 1.00 94.06 133 LYS A O 1
ATOM 1083 N N . ILE A 1 134 ? 3.881 0.839 -14.612 1.00 93.81 134 ILE A N 1
ATOM 1084 C CA . ILE A 1 134 ? 4.876 -0.146 -14.161 1.00 93.81 134 ILE A CA 1
ATOM 1085 C C . ILE A 1 134 ? 4.532 -1.502 -14.768 1.00 93.81 134 ILE A C 1
ATOM 1087 O O . ILE A 1 134 ? 5.393 -2.127 -15.383 1.00 93.81 134 ILE A O 1
ATOM 1091 N N . HIS A 1 135 ? 3.265 -1.910 -14.650 1.00 92.50 135 HIS A N 1
ATOM 1092 C CA . HIS A 1 135 ? 2.775 -3.116 -15.295 1.00 92.50 135 HIS A CA 1
ATOM 1093 C C . HIS A 1 135 ? 2.992 -3.023 -16.816 1.00 92.50 135 HIS A C 1
ATOM 1095 O O . HIS A 1 135 ? 3.808 -3.764 -17.350 1.00 92.50 135 HIS A O 1
ATOM 1101 N N . ASN A 1 136 ? 2.365 -2.083 -17.516 1.00 91.62 136 ASN A N 1
ATOM 1102 C CA . ASN A 1 136 ? 2.353 -2.031 -18.984 1.00 91.62 136 ASN A CA 1
ATOM 1103 C C . ASN A 1 136 ? 3.749 -1.886 -19.626 1.00 91.62 136 ASN A C 1
ATOM 1105 O O . ASN A 1 136 ? 3.914 -2.193 -20.801 1.00 91.62 136 ASN A O 1
ATOM 1109 N N . SER A 1 137 ? 4.788 -1.508 -18.867 1.00 89.19 137 SER A N 1
ATOM 1110 C CA . SER A 1 137 ? 6.184 -1.580 -19.333 1.00 89.19 137 SER A CA 1
ATOM 1111 C C . SER A 1 137 ? 6.638 -2.993 -19.737 1.00 89.19 137 SER A C 1
ATOM 1113 O O . SER A 1 137 ? 7.628 -3.141 -20.451 1.00 89.19 137 SER A O 1
ATOM 1115 N N . GLY A 1 138 ? 5.972 -4.036 -19.231 1.00 87.50 138 GLY A N 1
ATOM 1116 C CA . GLY A 1 138 ? 6.335 -5.441 -19.429 1.00 87.50 138 GLY A CA 1
ATOM 1117 C C . GLY A 1 138 ? 7.576 -5.897 -18.650 1.00 87.50 138 GLY A C 1
ATOM 1118 O O . GLY A 1 138 ? 7.865 -7.091 -18.628 1.00 87.50 138 GLY A O 1
ATOM 1119 N N . MET A 1 139 ? 8.298 -4.982 -17.993 1.00 87.25 139 MET A N 1
ATOM 1120 C CA . MET A 1 139 ? 9.558 -5.275 -17.295 1.00 87.25 139 MET A CA 1
ATOM 1121 C C . MET A 1 139 ? 9.366 -5.742 -15.853 1.00 87.25 139 MET A C 1
ATOM 1123 O O . MET A 1 139 ? 10.193 -6.488 -15.338 1.00 87.25 139 MET A O 1
ATOM 1127 N N . TYR A 1 140 ? 8.291 -5.294 -15.202 1.00 90.75 140 TYR A N 1
ATOM 1128 C CA . TYR A 1 140 ? 8.085 -5.484 -13.769 1.00 90.75 140 TYR A CA 1
ATOM 1129 C C . TYR A 1 140 ? 6.697 -6.023 -13.475 1.00 90.75 140 TYR A C 1
ATOM 1131 O O . TYR A 1 140 ? 5.702 -5.528 -14.015 1.00 90.75 140 TYR A O 1
ATOM 1139 N N . ASP A 1 141 ? 6.619 -6.991 -12.578 1.00 92.69 141 ASP A N 1
ATOM 1140 C CA . ASP A 1 141 ? 5.363 -7.395 -11.977 1.00 92.69 141 ASP A CA 1
ATOM 1141 C C . ASP A 1 141 ? 4.966 -6.430 -10.862 1.00 92.69 141 ASP A C 1
ATOM 1143 O O . ASP A 1 141 ? 5.797 -5.739 -10.262 1.00 92.69 141 ASP A O 1
ATOM 1147 N N . ILE A 1 142 ? 3.665 -6.371 -10.594 1.00 95.31 142 ILE A N 1
ATOM 1148 C CA . ILE A 1 142 ? 3.113 -5.599 -9.491 1.00 95.31 142 ILE A CA 1
ATOM 1149 C C . ILE A 1 142 ? 2.189 -6.469 -8.642 1.00 95.31 142 ILE A C 1
ATOM 1151 O O . ILE A 1 142 ? 1.551 -7.393 -9.143 1.00 95.31 142 ILE A O 1
ATOM 1155 N N . SER A 1 143 ? 2.093 -6.122 -7.365 1.00 96.62 143 SER A N 1
ATOM 1156 C CA . SER A 1 143 ? 1.075 -6.606 -6.435 1.00 96.62 143 SER A CA 1
ATOM 1157 C C . SER A 1 143 ? 0.554 -5.414 -5.638 1.00 96.62 143 SER A C 1
ATOM 1159 O O . SER A 1 143 ? 1.308 -4.789 -4.887 1.00 96.62 143 SER A O 1
ATOM 1161 N N . ILE A 1 144 ? -0.732 -5.092 -5.774 1.00 97.81 144 ILE A N 1
ATOM 1162 C CA . ILE A 1 144 ? -1.381 -4.013 -5.019 1.00 97.81 144 ILE A CA 1
ATOM 1163 C C . ILE A 1 144 ? -2.475 -4.607 -4.140 1.00 97.81 144 ILE A C 1
ATOM 1165 O O . ILE A 1 144 ? -3.486 -5.105 -4.629 1.00 97.81 144 ILE A O 1
ATOM 1169 N N . GLY A 1 145 ? -2.263 -4.534 -2.829 1.00 97.19 145 GLY A N 1
ATOM 1170 C CA . GLY A 1 145 ? -3.175 -5.065 -1.824 1.00 97.19 145 GLY A CA 1
ATOM 1171 C C . GLY A 1 145 ? -4.165 -4.061 -1.265 1.00 97.19 145 GLY A C 1
ATOM 1172 O O . GLY A 1 145 ? -3.833 -2.896 -1.053 1.00 97.19 145 GLY A O 1
ATOM 1173 N N . MET A 1 146 ? -5.344 -4.547 -0.904 1.00 97.56 146 MET A N 1
ATOM 1174 C CA . MET A 1 146 ? -6.277 -3.879 -0.004 1.00 97.56 146 MET A CA 1
ATOM 1175 C C . MET A 1 146 ? -6.776 -4.895 1.017 1.00 97.56 146 MET A C 1
ATOM 1177 O O . MET A 1 146 ? -7.272 -5.955 0.650 1.00 97.56 146 MET A O 1
ATOM 1181 N N . TYR A 1 147 ? -6.660 -4.586 2.300 1.00 97.81 147 TYR A N 1
ATOM 1182 C CA . TYR A 1 147 ? -7.176 -5.445 3.361 1.00 97.81 147 TYR A CA 1
ATOM 1183 C C . TYR A 1 147 ? -7.673 -4.614 4.536 1.00 97.81 147 TYR A C 1
ATOM 1185 O O . TYR A 1 147 ? -7.263 -3.469 4.741 1.00 97.81 147 TYR A O 1
ATOM 1193 N N . GLY A 1 148 ? -8.523 -5.220 5.349 1.00 97.44 148 GLY A N 1
ATOM 1194 C CA . GLY A 1 148 ? -9.079 -4.578 6.529 1.00 97.44 148 GLY A CA 1
ATOM 1195 C C . GLY A 1 148 ? -10.187 -5.416 7.132 1.00 97.44 148 GLY A C 1
ATOM 1196 O O . GLY A 1 148 ? -10.255 -6.630 6.916 1.00 97.44 148 GLY A O 1
ATOM 1197 N N . ASN A 1 149 ? -11.061 -4.762 7.880 1.00 97.19 149 ASN A N 1
ATOM 1198 C CA . ASN A 1 149 ? -12.239 -5.389 8.449 1.00 97.19 149 ASN A CA 1
ATOM 1199 C C . ASN A 1 149 ? -13.425 -5.304 7.471 1.00 97.19 149 ASN A C 1
ATOM 1201 O O . ASN A 1 149 ? -13.593 -4.309 6.768 1.00 97.19 149 ASN A O 1
ATOM 1205 N N . ILE A 1 150 ? -14.267 -6.337 7.398 1.00 97.12 150 ILE A N 1
ATOM 1206 C CA . ILE A 1 150 ? -15.459 -6.339 6.532 1.00 97.12 150 ILE A CA 1
ATOM 1207 C C . ILE A 1 150 ? -16.453 -5.215 6.864 1.00 97.12 150 ILE A C 1
ATOM 1209 O O . ILE A 1 150 ? -17.220 -4.828 5.983 1.00 97.12 150 ILE A O 1
ATOM 1213 N N . TYR A 1 151 ? -16.409 -4.686 8.090 1.00 96.56 151 TYR A N 1
AT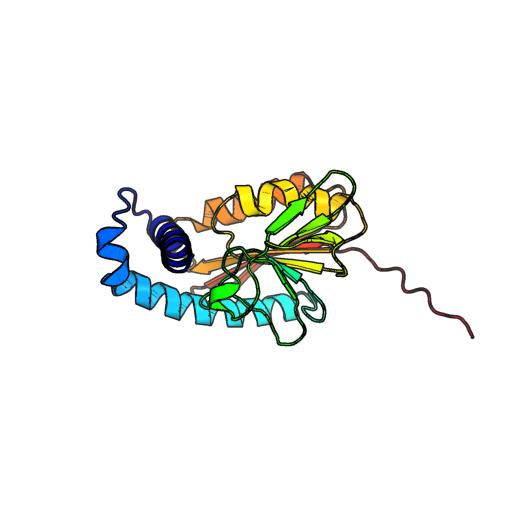OM 1214 C CA . TYR A 1 151 ? -17.206 -3.558 8.571 1.00 96.56 151 TYR A CA 1
ATOM 1215 C C . TYR A 1 151 ? -16.558 -2.187 8.296 1.00 96.56 151 TYR A C 1
ATOM 1217 O O . TYR A 1 151 ? -17.178 -1.164 8.595 1.00 96.56 151 TYR A O 1
ATOM 1225 N N . ASP A 1 152 ? -15.339 -2.133 7.739 1.00 97.50 152 ASP A N 1
ATOM 1226 C CA . ASP A 1 152 ? -14.692 -0.864 7.388 1.00 97.50 152 ASP A CA 1
ATOM 1227 C C . ASP A 1 152 ? -15.499 -0.134 6.307 1.00 97.50 152 ASP A C 1
ATOM 1229 O O . ASP A 1 152 ? -15.835 -0.684 5.252 1.00 97.50 152 ASP A O 1
ATOM 1233 N N . ARG A 1 153 ? -15.782 1.147 6.554 1.00 97.44 153 ARG A N 1
ATOM 1234 C CA . ARG A 1 153 ? -16.626 1.980 5.686 1.00 97.44 153 ARG A CA 1
ATOM 1235 C C . ARG A 1 153 ? -15.970 2.286 4.341 1.00 97.44 153 ARG A C 1
ATOM 1237 O O . ARG A 1 153 ? -16.667 2.481 3.348 1.00 97.44 153 ARG A O 1
ATOM 1244 N N . ASP A 1 154 ? -14.641 2.251 4.285 1.00 96.19 154 ASP A N 1
ATOM 1245 C CA . ASP A 1 154 ? -13.853 2.489 3.074 1.00 96.19 154 ASP A CA 1
ATOM 1246 C C . ASP A 1 154 ? -13.553 1.219 2.252 1.00 96.19 154 ASP A C 1
ATOM 1248 O O . ASP A 1 154 ? -12.892 1.297 1.215 1.00 96.19 154 ASP A O 1
ATOM 1252 N N . LYS A 1 155 ? -14.061 0.042 2.651 1.00 96.56 155 LYS A N 1
ATOM 1253 C CA . LYS A 1 155 ? -13.831 -1.221 1.924 1.00 96.56 155 LYS A CA 1
ATOM 1254 C C . LYS A 1 155 ? -14.239 -1.123 0.453 1.00 96.56 155 LYS A C 1
ATOM 1256 O O . LYS A 1 155 ? -13.483 -1.524 -0.431 1.00 96.56 155 LYS A O 1
ATOM 1261 N N . LYS A 1 156 ? -15.438 -0.595 0.181 1.00 96.31 156 LYS A N 1
ATOM 1262 C CA . LYS A 1 156 ? -15.980 -0.512 -1.184 1.00 96.31 156 LYS A CA 1
ATOM 1263 C C . LYS A 1 156 ? -15.099 0.361 -2.080 1.00 96.31 156 LYS A C 1
ATOM 1265 O O . LYS A 1 156 ? -14.725 -0.073 -3.164 1.00 96.31 156 LYS A O 1
ATOM 1270 N N . SER A 1 157 ? -14.711 1.547 -1.611 1.00 95.00 157 SER A N 1
ATOM 1271 C CA . SER A 1 157 ? -13.869 2.463 -2.389 1.00 95.00 157 SER A CA 1
ATOM 1272 C C . SER A 1 157 ? -12.457 1.912 -2.618 1.00 95.00 157 SER A C 1
ATOM 1274 O O . SER A 1 157 ? -11.890 2.122 -3.690 1.00 95.00 157 SER A O 1
ATOM 1276 N N . LYS A 1 158 ? -11.902 1.148 -1.666 1.00 95.44 158 LYS A N 1
ATOM 1277 C CA . LYS A 1 158 ? -10.627 0.429 -1.836 1.00 95.44 158 LYS A CA 1
ATOM 1278 C C . LYS A 1 158 ? -10.686 -0.637 -2.933 1.00 95.44 158 LYS A C 1
ATOM 1280 O O . LYS A 1 158 ? -9.775 -0.708 -3.755 1.00 95.44 158 LYS A O 1
ATOM 1285 N N . ILE A 1 159 ? -11.749 -1.441 -2.979 1.00 95.12 159 ILE A N 1
ATOM 1286 C CA . ILE A 1 159 ? -11.929 -2.476 -4.016 1.00 95.12 159 ILE A CA 1
ATOM 1287 C C . ILE A 1 159 ? -12.180 -1.833 -5.390 1.00 95.12 159 ILE A C 1
ATOM 1289 O O . ILE A 1 159 ? -11.596 -2.247 -6.394 1.00 95.12 159 ILE A O 1
ATOM 1293 N N . GLU A 1 160 ? -12.988 -0.771 -5.442 1.00 95.38 160 GLU A N 1
ATOM 1294 C CA . GLU A 1 160 ? -13.213 0.001 -6.671 1.00 95.38 160 GLU A CA 1
ATOM 1295 C C . GLU A 1 160 ? -11.920 0.620 -7.214 1.00 95.38 160 GLU A C 1
ATOM 1297 O O . GLU A 1 160 ? -11.734 0.692 -8.427 1.00 95.38 160 GLU A O 1
ATOM 1302 N N . LEU A 1 161 ? -11.008 1.054 -6.339 1.00 94.38 161 LEU A N 1
ATOM 1303 C CA . LEU A 1 161 ? -9.698 1.560 -6.743 1.00 94.38 161 LEU A CA 1
ATOM 1304 C C . LEU A 1 161 ? -8.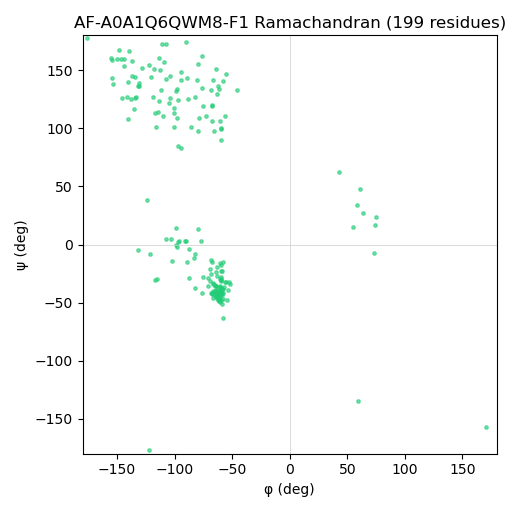889 0.485 -7.473 1.00 94.38 161 LEU A C 1
ATOM 1306 O O . LEU A 1 161 ? -8.349 0.770 -8.541 1.00 94.38 161 LEU A O 1
ATOM 1310 N N . LEU A 1 162 ? -8.813 -0.731 -6.922 1.00 95.75 162 LEU A N 1
ATOM 1311 C CA . LEU A 1 162 ? -8.103 -1.837 -7.572 1.00 95.75 162 LEU A CA 1
ATOM 1312 C C . LEU A 1 162 ? -8.742 -2.196 -8.916 1.00 95.75 162 LEU A C 1
ATOM 1314 O O . LEU A 1 162 ? -8.024 -2.362 -9.895 1.00 95.75 162 LEU A O 1
ATOM 1318 N N . SER A 1 163 ? -10.073 -2.209 -8.986 1.00 94.44 163 SER A N 1
ATOM 1319 C CA . SER A 1 163 ? -10.804 -2.456 -10.238 1.00 94.44 163 SER A CA 1
ATOM 1320 C C . SER A 1 163 ? -10.449 -1.410 -11.307 1.00 94.44 163 SER A C 1
ATOM 1322 O O . SER A 1 163 ? -10.028 -1.758 -12.403 1.00 94.44 163 SER A O 1
ATOM 1324 N N . LYS A 1 164 ? -10.467 -0.117 -10.949 1.00 94.44 164 LYS A N 1
ATOM 1325 C CA . LYS A 1 164 ? -10.079 0.985 -11.853 1.00 94.44 164 LYS A CA 1
ATOM 1326 C C . LYS A 1 164 ? -8.615 0.942 -12.293 1.00 94.44 164 LYS A C 1
ATOM 1328 O O . LYS A 1 164 ? -8.271 1.534 -13.315 1.00 94.44 164 LYS A O 1
ATOM 1333 N N . LEU A 1 165 ? -7.728 0.362 -11.484 1.00 94.69 165 LEU A N 1
ATOM 1334 C CA . LEU A 1 165 ? -6.336 0.147 -11.874 1.00 94.69 165 LEU A CA 1
ATOM 1335 C C . LEU A 1 165 ? -6.218 -1.031 -12.840 1.00 94.69 165 LEU A C 1
ATOM 1337 O O . LEU A 1 165 ? -5.489 -0.899 -13.819 1.00 94.69 165 LEU A O 1
ATOM 1341 N N . ALA A 1 166 ? -6.945 -2.122 -12.592 1.00 94.19 166 ALA A N 1
ATOM 1342 C CA . ALA A 1 166 ? -6.990 -3.287 -13.472 1.00 94.19 166 ALA A CA 1
ATOM 1343 C C . ALA A 1 166 ? -7.485 -2.915 -14.880 1.00 94.19 166 ALA A C 1
ATOM 1345 O O . ALA A 1 166 ? -6.855 -3.298 -15.858 1.00 94.19 166 ALA A O 1
ATOM 1346 N N . ASP A 1 167 ? -8.510 -2.060 -14.984 1.00 93.75 167 ASP A N 1
ATOM 1347 C CA . ASP A 1 167 ? -9.049 -1.564 -16.265 1.00 93.75 167 ASP A CA 1
ATOM 1348 C C . ASP A 1 167 ? -8.020 -0.806 -17.130 1.00 93.75 167 ASP A C 1
ATOM 1350 O O . ASP A 1 167 ? -8.241 -0.590 -18.320 1.00 93.75 167 ASP A O 1
ATOM 1354 N N . LYS A 1 168 ? -6.903 -0.354 -16.542 1.00 94.00 168 LYS A N 1
ATOM 1355 C CA . LYS A 1 168 ? -5.825 0.373 -17.238 1.00 94.00 168 LYS A CA 1
ATOM 1356 C C . LYS A 1 168 ? -4.638 -0.515 -17.616 1.00 94.00 168 LYS A C 1
ATOM 1358 O O . LYS A 1 168 ? -3.647 0.008 -18.129 1.00 94.00 168 LYS A O 1
ATOM 1363 N N . MET A 1 169 ? -4.676 -1.802 -17.284 1.00 91.06 169 MET A N 1
ATOM 1364 C CA . MET A 1 169 ? -3.565 -2.726 -17.501 1.00 91.06 169 MET A CA 1
ATOM 1365 C C . MET A 1 169 ? -3.793 -3.541 -18.774 1.00 91.06 169 MET A C 1
ATOM 1367 O O . MET A 1 169 ? -4.885 -4.059 -18.988 1.00 91.06 169 MET A O 1
ATOM 1371 N N . ASP A 1 170 ? -2.765 -3.625 -19.624 1.00 78.00 170 ASP A N 1
ATOM 1372 C CA . ASP A 1 170 ? -2.939 -4.026 -21.028 1.00 78.00 170 ASP A CA 1
ATOM 1373 C C . ASP A 1 170 ? -3.336 -5.507 -21.209 1.00 78.00 170 ASP A C 1
ATOM 1375 O O . ASP A 1 170 ? -4.085 -5.785 -22.138 1.00 78.00 170 ASP A O 1
ATOM 1379 N N . THR A 1 171 ? -2.901 -6.427 -20.327 1.00 75.62 171 THR A N 1
ATOM 1380 C CA . THR A 1 171 ? -3.361 -7.835 -20.173 1.00 75.62 171 THR A CA 1
ATOM 1381 C C . THR A 1 171 ? -2.652 -8.503 -18.973 1.00 75.62 171 THR A C 1
ATOM 1383 O O . THR A 1 171 ? -1.781 -7.897 -18.363 1.00 75.62 171 THR A O 1
ATOM 1386 N N . ASP A 1 172 ? -2.970 -9.761 -18.633 1.00 85.62 172 ASP A N 1
ATOM 1387 C CA . ASP A 1 172 ? -2.255 -10.580 -17.628 1.00 85.62 172 ASP A CA 1
ATOM 1388 C C . ASP A 1 172 ? -2.258 -10.003 -16.209 1.00 85.62 172 ASP A C 1
ATOM 1390 O O . ASP A 1 172 ? -1.231 -9.941 -15.526 1.00 85.62 172 ASP A O 1
ATOM 1394 N N . THR A 1 173 ? -3.436 -9.596 -15.746 1.00 91.62 173 THR A N 1
ATOM 1395 C CA . THR A 1 173 ? -3.660 -9.242 -14.346 1.00 91.62 173 THR A CA 1
ATOM 1396 C C . THR A 1 173 ? -4.765 -10.088 -13.754 1.00 91.62 173 THR A C 1
ATOM 1398 O O . THR A 1 173 ? -5.638 -10.593 -14.458 1.00 91.62 173 THR A O 1
ATOM 1401 N N . GLU A 1 174 ? -4.723 -10.253 -12.442 1.00 94.12 174 GLU A N 1
ATOM 1402 C CA . GLU A 1 174 ? -5.779 -10.918 -11.703 1.00 94.12 174 GLU A CA 1
ATOM 1403 C C . GLU A 1 174 ? -6.112 -10.108 -10.459 1.00 94.12 174 GLU A C 1
ATOM 1405 O O . GLU A 1 174 ? -5.240 -9.785 -9.648 1.00 94.12 174 GLU A O 1
ATOM 1410 N N . LEU A 1 175 ? -7.398 -9.795 -10.324 1.00 95.69 175 LEU A N 1
ATOM 1411 C CA . LEU A 1 175 ? -7.976 -9.214 -9.128 1.00 95.69 175 LEU A CA 1
ATOM 1412 C C . LEU A 1 175 ? -8.623 -10.336 -8.315 1.00 95.69 175 LEU A C 1
ATOM 1414 O O . LEU A 1 175 ? -9.655 -10.872 -8.711 1.00 95.69 175 LEU A O 1
ATOM 1418 N N . THR A 1 176 ? -8.021 -10.685 -7.182 1.00 96.62 176 THR A N 1
ATOM 1419 C CA . THR A 1 176 ? -8.576 -11.679 -6.250 1.00 96.62 176 THR A CA 1
ATOM 1420 C C . THR A 1 176 ? -9.181 -10.982 -5.039 1.00 96.62 176 THR A C 1
ATOM 1422 O O . THR A 1 176 ? -8.670 -9.950 -4.593 1.00 96.62 176 THR A O 1
ATOM 1425 N N . GLN A 1 177 ? -10.273 -11.528 -4.504 1.00 96.81 177 GLN A N 1
ATOM 1426 C CA . GLN A 1 177 ? -10.920 -11.037 -3.294 1.00 96.81 177 GLN A CA 1
ATOM 1427 C C . GLN A 1 177 ? -11.409 -12.206 -2.440 1.00 96.81 177 GLN A C 1
ATOM 1429 O O . GLN A 1 177 ? -12.200 -13.019 -2.904 1.00 96.81 177 GLN A O 1
ATOM 1434 N N . ASP A 1 178 ? -11.021 -12.211 -1.168 1.00 97.44 178 ASP A N 1
ATOM 1435 C CA . ASP A 1 178 ? -11.366 -13.249 -0.201 1.00 97.44 178 ASP A CA 1
ATOM 1436 C C . ASP A 1 178 ? -11.709 -12.661 1.172 1.00 97.44 178 ASP A C 1
ATOM 1438 O O . ASP A 1 178 ? -11.449 -11.491 1.481 1.00 97.44 178 ASP A O 1
ATOM 1442 N N . THR A 1 179 ? -12.298 -13.496 2.026 1.00 96.81 179 THR A N 1
ATOM 1443 C CA . THR A 1 179 ? -12.621 -13.162 3.417 1.00 96.81 179 THR A CA 1
ATOM 1444 C C . THR A 1 179 ? -12.216 -14.283 4.362 1.00 96.81 179 THR A C 1
ATOM 1446 O O . THR A 1 179 ? -12.381 -15.456 4.034 1.00 96.81 179 THR A O 1
ATOM 1449 N N . LEU A 1 180 ? -11.750 -13.928 5.559 1.00 95.69 180 LEU A N 1
ATOM 1450 C CA . LEU A 1 180 ? -11.451 -14.873 6.636 1.00 95.69 180 LEU A CA 1
ATOM 1451 C C . LEU A 1 180 ? -11.882 -14.270 7.977 1.00 95.69 180 LEU A C 1
ATOM 1453 O O . LEU A 1 180 ? -11.259 -13.327 8.471 1.00 95.69 180 LEU A O 1
ATOM 1457 N N . GLY A 1 181 ? -12.959 -14.806 8.556 1.00 95.00 181 GLY A N 1
ATOM 1458 C CA . GLY A 1 181 ? -13.631 -14.181 9.699 1.00 95.00 181 GLY A CA 1
ATOM 1459 C C . GLY A 1 181 ? -14.118 -12.772 9.344 1.00 95.00 181 GLY A C 1
ATOM 1460 O O . GLY A 1 181 ? -14.623 -12.547 8.247 1.00 95.00 181 GLY A O 1
ATOM 1461 N N . ASP A 1 182 ? -13.887 -11.804 10.232 1.00 96.56 182 ASP A N 1
ATOM 1462 C CA . ASP A 1 182 ? -14.241 -10.394 10.000 1.00 96.56 182 ASP A CA 1
ATOM 1463 C C . ASP A 1 182 ? -13.235 -9.637 9.114 1.00 96.56 182 ASP A C 1
ATOM 1465 O O . ASP A 1 182 ? -13.251 -8.407 9.059 1.00 96.56 182 ASP A O 1
ATOM 1469 N N . LYS A 1 183 ? -12.320 -10.332 8.431 1.00 97.81 183 LYS A N 1
ATOM 1470 C CA . LYS A 1 183 ? -11.277 -9.714 7.602 1.00 97.81 183 LYS A CA 1
ATOM 1471 C C . LYS A 1 183 ? -11.570 -9.912 6.125 1.00 97.81 183 LYS A C 1
ATOM 1473 O O . LYS A 1 183 ? -12.015 -10.985 5.720 1.00 97.81 183 LYS A O 1
ATOM 1478 N N . TYR A 1 184 ? -11.269 -8.899 5.320 1.00 97.94 184 TYR A N 1
ATOM 1479 C CA . TYR A 1 184 ? -11.204 -9.033 3.867 1.00 97.94 184 TYR A CA 1
ATOM 1480 C C . TYR A 1 184 ? -9.773 -8.860 3.375 1.00 97.94 184 TYR A C 1
ATOM 1482 O O . TYR A 1 184 ? -8.993 -8.089 3.943 1.00 97.94 184 TYR A O 1
ATOM 1490 N N . PHE A 1 185 ? -9.475 -9.535 2.274 1.00 98.19 185 PHE A N 1
ATOM 1491 C CA . PHE A 1 185 ? -8.242 -9.393 1.522 1.00 98.19 185 PHE A CA 1
ATOM 1492 C C . PHE A 1 185 ? -8.597 -9.238 0.052 1.00 98.19 185 PHE A C 1
ATOM 1494 O O . PHE A 1 185 ? -9.481 -9.915 -0.463 1.00 98.19 185 PHE A O 1
ATOM 1501 N N . CYS A 1 186 ? -7.934 -8.313 -0.618 1.00 97.81 186 CYS A N 1
ATOM 1502 C CA . CYS A 1 186 ? -8.062 -8.100 -2.042 1.00 97.81 186 CYS A CA 1
ATOM 1503 C C . CYS A 1 186 ? -6.680 -7.786 -2.601 1.00 97.81 186 CYS A C 1
ATOM 1505 O O . CYS A 1 186 ? -5.885 -7.099 -1.954 1.00 97.81 186 CYS A O 1
ATOM 1507 N N . SER A 1 187 ? -6.368 -8.328 -3.768 1.00 97.25 187 SER A N 1
ATOM 1508 C CA . SER A 1 187 ? -5.044 -8.211 -4.360 1.00 97.25 187 SER A CA 1
ATOM 1509 C C . SER A 1 187 ? -5.163 -8.131 -5.873 1.00 97.25 187 SER A C 1
ATOM 1511 O O . SER A 1 187 ? -5.803 -8.983 -6.486 1.00 97.25 187 SER A O 1
ATOM 1513 N N . LEU A 1 188 ? -4.571 -7.090 -6.457 1.00 97.19 188 LEU A N 1
ATOM 1514 C CA . LEU A 1 188 ? -4.379 -6.951 -7.895 1.00 97.19 188 LEU A CA 1
ATOM 1515 C C . LEU A 1 188 ? -2.938 -7.329 -8.233 1.00 97.19 188 LEU A C 1
ATOM 1517 O O . LEU A 1 188 ? -2.014 -6.604 -7.856 1.00 97.19 188 LEU A O 1
ATOM 1521 N N . ASN A 1 189 ? -2.764 -8.434 -8.951 1.00 95.69 189 ASN A N 1
ATOM 1522 C CA . ASN A 1 189 ? -1.458 -9.014 -9.249 1.00 95.69 189 ASN A CA 1
ATOM 1523 C C . ASN A 1 189 ? -1.206 -9.098 -10.751 1.00 95.69 189 ASN A C 1
ATOM 1525 O O . ASN A 1 189 ? -2.114 -9.419 -11.517 1.00 95.69 189 ASN A O 1
ATOM 1529 N N . SER A 1 190 ? 0.043 -8.892 -11.167 1.00 93.25 190 SER A N 1
ATOM 1530 C CA . SER A 1 190 ? 0.507 -9.355 -12.478 1.00 93.25 190 SER A CA 1
ATOM 1531 C C . SER A 1 190 ? 0.520 -10.891 -12.535 1.00 93.25 190 SER A C 1
ATOM 1533 O O . SER A 1 190 ? 0.919 -11.556 -11.581 1.00 93.25 190 SER A O 1
ATOM 1535 N N . ARG A 1 191 ? 0.140 -11.458 -13.682 1.00 84.56 191 ARG A N 1
ATOM 1536 C CA . ARG A 1 191 ? 0.098 -12.900 -13.985 1.00 84.56 191 ARG A CA 1
ATOM 1537 C C . ARG A 1 191 ? 0.919 -13.238 -15.232 1.00 84.56 191 ARG A C 1
ATOM 1539 O O . ARG A 1 191 ? 0.535 -14.089 -16.032 1.00 84.56 191 ARG A O 1
ATOM 1546 N N . ARG A 1 192 ? 2.069 -12.590 -15.424 1.00 75.44 192 ARG A N 1
ATOM 1547 C CA . ARG A 1 192 ? 2.907 -12.882 -16.591 1.00 75.44 192 ARG A CA 1
ATOM 1548 C C . ARG A 1 192 ? 3.479 -14.284 -16.488 1.00 75.44 192 ARG A C 1
ATOM 1550 O O . ARG A 1 192 ? 4.248 -14.600 -15.581 1.00 75.44 192 ARG A O 1
ATOM 1557 N N . TYR A 1 193 ? 3.153 -15.124 -17.464 1.00 56.12 193 TYR A N 1
ATOM 1558 C CA . TYR A 1 193 ? 3.868 -16.375 -17.664 1.00 56.12 193 TYR A CA 1
ATOM 1559 C C . TYR A 1 193 ? 5.302 -16.042 -18.072 1.00 56.12 193 TYR A C 1
ATOM 1561 O O . TYR A 1 193 ? 5.590 -15.783 -19.242 1.00 56.12 193 TYR A O 1
ATOM 1569 N N . ILE A 1 194 ? 6.228 -16.060 -17.113 1.00 52.03 194 ILE A N 1
ATOM 1570 C CA . ILE A 1 194 ? 7.651 -16.062 -17.435 1.00 52.03 194 ILE A CA 1
ATOM 1571 C C . ILE A 1 194 ? 7.883 -17.333 -18.254 1.00 52.03 194 ILE A C 1
ATOM 1573 O O . ILE A 1 194 ? 7.882 -18.440 -17.709 1.00 52.03 194 ILE A O 1
ATOM 1577 N N . LYS A 1 195 ? 8.088 -17.194 -19.571 1.00 40.88 195 LYS A N 1
ATOM 1578 C CA . LYS A 1 195 ? 8.711 -18.248 -20.376 1.00 40.88 195 LYS A CA 1
ATOM 1579 C C . LYS A 1 195 ? 10.093 -18.475 -19.775 1.00 40.88 195 LYS A C 1
ATOM 1581 O O . LYS A 1 195 ? 11.056 -17.808 -20.147 1.00 40.88 195 LYS A O 1
ATOM 1586 N N . ARG A 1 196 ? 10.198 -19.384 -18.802 1.00 41.19 196 ARG A N 1
ATOM 1587 C CA . ARG A 1 196 ? 11.486 -19.870 -18.314 1.00 41.19 196 ARG A CA 1
ATOM 1588 C C . ARG A 1 196 ? 12.205 -20.411 -19.542 1.00 41.19 196 ARG A C 1
ATOM 1590 O O . ARG A 1 196 ? 11.774 -21.409 -20.114 1.00 41.19 196 ARG A O 1
ATOM 1597 N N . LYS A 1 197 ? 13.274 -19.738 -19.978 1.00 40.12 197 LYS A N 1
ATOM 1598 C CA . LYS A 1 197 ? 14.233 -20.338 -20.904 1.00 40.12 197 LYS A CA 1
ATOM 1599 C C . LYS A 1 197 ? 14.778 -21.570 -20.190 1.00 40.12 197 LYS A C 1
ATOM 1601 O O . LYS A 1 197 ? 15.609 -21.453 -19.294 1.00 40.12 197 LYS A O 1
ATOM 1606 N N . ILE A 1 198 ? 14.263 -22.742 -20.540 1.00 41.78 198 ILE A N 1
ATOM 1607 C CA . ILE A 1 198 ? 14.907 -23.999 -20.191 1.00 41.78 198 ILE A CA 1
ATOM 1608 C C . ILE A 1 198 ? 16.198 -23.995 -21.006 1.00 41.78 198 ILE A C 1
ATOM 1610 O O . ILE A 1 198 ? 16.156 -24.101 -22.231 1.00 41.78 198 ILE A O 1
ATOM 1614 N N . LEU A 1 199 ? 17.332 -23.780 -20.337 1.00 43.59 19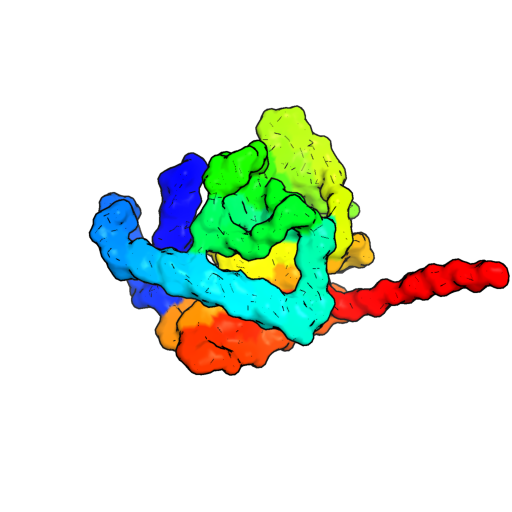9 LEU A N 1
ATOM 1615 C CA . LEU A 1 199 ? 18.644 -24.075 -20.902 1.00 43.59 199 LEU A CA 1
ATOM 1616 C C . LEU A 1 199 ? 18.648 -25.572 -21.209 1.00 43.59 199 LEU A C 1
ATOM 1618 O O . LEU A 1 199 ? 18.781 -26.403 -20.312 1.00 43.59 199 LEU A O 1
ATOM 1622 N N . THR A 1 200 ? 18.410 -25.912 -22.470 1.00 42.22 200 THR A N 1
ATOM 1623 C CA . THR A 1 200 ? 18.687 -27.246 -22.987 1.00 42.22 200 THR A CA 1
ATOM 1624 C C . THR A 1 200 ? 20.207 -27.398 -22.966 1.00 42.22 200 THR A C 1
ATOM 1626 O O . THR A 1 200 ? 20.916 -26.552 -23.510 1.00 42.22 200 THR A O 1
ATOM 1629 N N . ARG A 1 201 ? 20.679 -28.391 -22.204 1.00 42.78 201 ARG A N 1
ATOM 1630 C CA . ARG A 1 201 ? 22.090 -28.788 -22.133 1.00 42.78 201 ARG A CA 1
ATOM 1631 C C . ARG A 1 201 ? 22.547 -29.396 -23.449 1.00 42.78 201 ARG A C 1
ATOM 1633 O O . ARG A 1 201 ? 21.714 -30.088 -24.073 1.00 42.78 201 ARG A O 1
#

Radius of gyration: 17.13 Å; Cα contacts (8 Å, |Δi|>4): 327; chains: 1; bounding box: 39×46×46 Å

Solvent-accessible surface area (backbone atoms only — not comparable to full-atom values): 11490 Å² total; per-residue (Å²): 92,72,66,57,49,50,50,42,52,46,51,52,52,28,45,35,69,65,53,80,84,80,58,76,85,51,57,86,76,34,61,68,57,53,50,46,48,57,51,48,39,54,49,44,53,55,49,53,53,49,35,48,74,72,68,52,74,62,73,54,17,31,42,46,71,42,37,67,70,69,53,77,74,56,93,62,34,46,74,37,7,72,31,16,60,68,65,77,40,73,41,21,40,79,45,80,50,98,87,50,57,30,40,38,43,96,85,51,75,42,77,64,91,52,54,32,43,32,41,54,61,66,82,45,68,77,82,53,68,64,48,35,50,49,41,62,63,74,72,33,40,41,36,46,33,40,68,51,48,69,80,31,66,38,51,64,63,53,53,52,48,51,50,62,44,54,78,62,40,88,69,56,66,47,79,48,74,52,72,62,85,67,30,34,43,33,38,38,29,54,57,74,80,75,79,72,80,74,81,80,127

Nearest PDB structures (foldseek):
  5y4q-assembly1_B  TM=4.985E-01  e=1.157E-01  Trypanosoma cruzi strain CL Brener
  5o6i-assembly3_K  TM=5.772E-01  e=6.473E-01  Desulfurococcus mucosus
  5y4p-assembly1_A  TM=4.995E-01  e=2.910E-01  Trypanosoma cruzi strain CL Brener
  5y4p-assembly2_D  TM=4.667E-01  e=1.391E-01  Trypanosoma cruzi strain CL Brener
  2vs7-assembly2_D  TM=5.844E-01  e=1.126E+00  Desulfurococcus mucosus

Mean predicted aligned error: 4.79 Å

pLDDT: mean 91.34, std 11.12, range [40.12, 98.19]

Foldseek 3Di:
DVLVQLVLLQLLVCQQVVPPDDDSVCSVVPPVSVVQLVVLLVVLQVLVVVCVVVVNDQAQEEEEADADSHDPDDPRYHYAHCRCVNVVGFHWHWDQDLAFIWIDGPVDIGGDDGQEYEYEPHSDLVNCVCCLSVQQNVRHKYKYKYKDFLSGNCPVVSLVSLVVSVVSHPDQWDWDWDDDVRMIMIMIIGRDDPPPPPPDD